Protein AF-A0A7Y8MM24-F1 (afdb_monomer_lite)

Secondary structure (DSSP, 8-state):
----------------------------SSSSHHHHHHHGGG------EEEEEEPEETTEEEEE-B-SSTTSBS--GGG-PBPTTSEE-SB-TTT--B-SEEEEES-GGGS-GGGSPSSTT----S-TT-EEEEEEGGGS-TTEEEEE--BTTBTTEEEEEE-TT-EEHHHHHHHHHTTGGG-EEPPPPSS---

pLDDT: mean 84.23, std 21.44, range [38.44, 98.75]

Foldseek 3Di:
DDDDDDDDDDDDDDDDDDDDDDDDDDDDPPPPVVVVVVVVVPPPPPQWKKKWKAFADPVGNFWGAQDCDLRGQFPHPVQADADPVQFGDQAHPPPRAGGARKIFIDDNLLYAQCSFAPDLLNVHPHYNRIFMKMARQVLQDPQWHWAQGQDVSRRRIIHTAGDDPGGRRVVRGVSSVVCRVRIGGDHRDPHRRD

Radius of gyration: 31.22 Å; chains: 1; bounding box: 46×91×75 Å

Structure (mmCIF, N/CA/C/O backbone):
data_AF-A0A7Y8MM24-F1
#
_entry.id   AF-A0A7Y8MM24-F1
#
loop_
_atom_site.group_PDB
_atom_site.id
_atom_site.type_symbol
_atom_site.label_atom_id
_atom_site.label_alt_id
_atom_site.label_comp_id
_atom_site.label_asym_id
_atom_site.label_entity_id
_atom_site.label_seq_id
_atom_site.pdbx_PDB_ins_code
_atom_site.Cartn_x
_atom_site.Cartn_y
_atom_site.Cartn_z
_atom_site.occupancy
_atom_site.B_iso_or_equiv
_atom_site.auth_seq_id
_atom_site.auth_comp_id
_atom_site.auth_asym_id
_atom_site.auth_atom_id
_atom_site.pdbx_PDB_model_num
ATOM 1 N N . MET A 1 1 ? -19.692 -57.606 53.801 1.00 39.81 1 MET A N 1
ATOM 2 C CA . MET A 1 1 ? -19.350 -58.923 54.375 1.00 39.81 1 MET A CA 1
ATOM 3 C C . MET A 1 1 ? -18.911 -59.851 53.248 1.00 39.81 1 MET A C 1
ATOM 5 O O . MET A 1 1 ? -19.623 -59.952 52.265 1.00 39.81 1 MET A O 1
ATOM 9 N N . ASN A 1 2 ? -17.722 -60.434 53.418 1.00 40.75 2 ASN A N 1
ATOM 10 C CA . ASN A 1 2 ? -17.151 -61.663 52.845 1.00 40.75 2 ASN A CA 1
ATOM 11 C C . ASN A 1 2 ? -17.112 -61.906 51.319 1.00 40.75 2 ASN A C 1
ATOM 13 O O . ASN A 1 2 ? -18.102 -62.253 50.686 1.00 40.75 2 ASN A O 1
ATOM 17 N N . LYS A 1 3 ? -15.873 -61.877 50.792 1.00 42.50 3 LYS A N 1
ATOM 18 C CA . LYS A 1 3 ? -15.400 -62.703 49.661 1.00 42.50 3 LYS A CA 1
ATOM 19 C C . LYS A 1 3 ? -15.571 -64.203 49.973 1.00 42.50 3 LYS A C 1
ATOM 21 O O . LYS A 1 3 ? -15.552 -64.575 51.147 1.00 42.50 3 LYS A O 1
ATOM 26 N N . PRO A 1 4 ? -15.554 -65.060 48.938 1.00 55.75 4 PRO A N 1
ATOM 27 C CA . PRO A 1 4 ? -14.401 -65.960 48.853 1.00 55.75 4 PRO A CA 1
ATOM 28 C C . PRO A 1 4 ? -13.809 -66.101 47.441 1.00 55.75 4 PRO A C 1
ATOM 30 O O . PRO A 1 4 ? -14.495 -66.051 46.424 1.00 55.75 4 PRO A O 1
ATOM 33 N N . SER A 1 5 ? -12.492 -66.287 47.433 1.00 51.78 5 SER A N 1
ATOM 34 C CA . SER A 1 5 ? -11.640 -66.673 46.307 1.00 51.78 5 SER A CA 1
ATOM 35 C C . SER A 1 5 ? -11.697 -68.190 46.058 1.00 51.78 5 SER A C 1
ATOM 37 O O . SER A 1 5 ? -11.818 -68.947 47.017 1.00 51.78 5 SER A O 1
ATOM 39 N N . CYS A 1 6 ? -11.487 -68.639 44.814 1.00 42.19 6 CYS A N 1
ATOM 40 C CA . CYS A 1 6 ? -11.022 -69.999 44.475 1.00 42.19 6 CYS A CA 1
ATOM 41 C C . CYS A 1 6 ? -10.366 -69.951 43.069 1.00 42.19 6 CYS A C 1
ATOM 43 O O . CYS A 1 6 ? -11.025 -69.512 42.133 1.00 42.19 6 CYS A O 1
ATOM 45 N N . LEU A 1 7 ? -9.037 -69.984 42.889 1.00 39.16 7 LEU A N 1
ATOM 46 C CA . LEU A 1 7 ? -8.029 -71.071 42.911 1.00 39.16 7 LEU A CA 1
ATOM 47 C C . LEU A 1 7 ? -8.009 -72.031 41.685 1.00 39.16 7 LEU A C 1
ATOM 49 O O . LEU A 1 7 ? -8.766 -72.986 41.621 1.00 39.16 7 LEU A O 1
ATOM 53 N N . ILE A 1 8 ? -7.043 -71.753 40.786 1.00 43.84 8 ILE A N 1
ATOM 54 C CA . ILE A 1 8 ? -6.062 -72.638 40.096 1.00 43.84 8 ILE A CA 1
ATOM 55 C C . ILE A 1 8 ? -6.551 -73.787 39.181 1.00 43.84 8 ILE A C 1
ATOM 57 O O . ILE A 1 8 ? -7.180 -74.729 39.640 1.00 43.84 8 ILE A O 1
ATOM 61 N N . THR A 1 9 ? -6.079 -73.800 37.917 1.00 38.44 9 THR A N 1
ATOM 62 C CA . THR A 1 9 ? -5.208 -74.863 37.327 1.00 38.44 9 THR A CA 1
ATOM 63 C C . THR A 1 9 ? -4.819 -74.571 35.858 1.00 38.44 9 THR A C 1
ATOM 65 O O . THR A 1 9 ? -5.648 -74.584 34.957 1.00 38.44 9 THR A O 1
ATOM 68 N N . SER A 1 10 ? -3.522 -74.337 35.619 1.00 42.84 10 SER A N 1
ATOM 69 C CA . SER A 1 10 ? -2.792 -74.692 34.374 1.00 42.84 10 SER A CA 1
ATOM 70 C C . SER A 1 10 ? -2.352 -76.173 34.489 1.00 42.84 10 SER A C 1
ATOM 72 O O . SER A 1 10 ? -2.363 -76.642 35.631 1.00 42.84 10 SER A O 1
ATOM 74 N N . PRO A 1 11 ? -1.896 -76.925 33.448 1.00 53.94 11 PRO A N 1
ATOM 75 C CA . PRO A 1 11 ? -1.188 -76.472 32.233 1.00 53.94 11 PRO A CA 1
ATOM 76 C C . PRO A 1 11 ? -1.467 -77.271 30.927 1.00 53.94 11 PRO A C 1
ATOM 78 O O . PRO A 1 11 ? -2.015 -78.365 30.938 1.00 53.94 11 PRO A O 1
ATOM 81 N N . ALA A 1 12 ? -0.955 -76.791 29.788 1.00 43.34 12 ALA A N 1
ATOM 82 C CA . ALA A 1 12 ? -0.474 -77.680 28.724 1.00 43.34 12 ALA A CA 1
ATOM 83 C C . ALA A 1 12 ? 0.662 -77.010 27.944 1.00 43.34 12 ALA A C 1
ATOM 85 O O . ALA A 1 12 ? 0.481 -76.077 27.166 1.00 43.34 12 ALA A O 1
ATOM 86 N N . ILE A 1 13 ? 1.854 -77.518 28.221 1.00 44.62 13 ILE A N 1
ATOM 87 C CA . ILE A 1 13 ? 3.140 -77.207 27.616 1.00 44.62 13 ILE A CA 1
ATOM 88 C C . ILE A 1 13 ? 3.201 -77.868 26.232 1.00 44.62 13 ILE A C 1
ATOM 90 O O . ILE A 1 13 ? 2.973 -79.071 26.116 1.00 44.62 13 ILE A O 1
ATOM 94 N N . ARG A 1 14 ? 3.601 -77.128 25.193 1.00 39.19 14 ARG A N 1
ATOM 95 C CA . ARG A 1 14 ? 4.247 -77.718 24.011 1.00 39.19 14 ARG A CA 1
ATOM 96 C C . ARG A 1 14 ? 5.603 -77.059 23.793 1.00 39.19 14 ARG A C 1
ATOM 98 O O . ARG A 1 14 ? 5.694 -75.928 23.330 1.00 39.19 14 ARG A O 1
ATOM 105 N N . LEU A 1 15 ? 6.646 -77.812 24.140 1.00 40.06 15 LEU A N 1
ATOM 106 C CA . LEU A 1 15 ? 8.000 -77.618 23.638 1.00 40.06 15 LEU A CA 1
ATOM 107 C C . LEU A 1 15 ? 8.033 -78.004 22.155 1.00 40.06 15 LEU A C 1
ATOM 109 O O . LEU A 1 15 ? 7.708 -79.138 21.807 1.00 40.06 15 LEU A O 1
ATOM 113 N N . ILE A 1 16 ? 8.524 -77.104 21.308 1.00 44.62 16 ILE A N 1
ATOM 114 C CA . ILE A 1 16 ? 9.257 -77.484 20.099 1.00 44.62 16 ILE A CA 1
ATOM 115 C C . ILE A 1 16 ? 10.623 -76.820 20.216 1.00 44.62 16 ILE A C 1
ATOM 117 O O . ILE A 1 16 ? 10.735 -75.621 20.462 1.00 44.62 16 ILE A O 1
ATOM 121 N N . SER A 1 17 ? 11.652 -77.650 20.127 1.00 42.28 17 SER A N 1
ATOM 122 C CA . SER A 1 17 ? 13.025 -77.337 20.483 1.00 42.28 17 SER A CA 1
ATOM 123 C C . SER A 1 17 ? 13.902 -77.401 19.237 1.00 42.28 17 SER A C 1
ATOM 125 O O . SER A 1 17 ? 13.885 -78.414 18.548 1.00 42.28 17 SER A O 1
ATOM 127 N N . ILE A 1 18 ? 14.707 -76.345 19.048 1.00 46.12 18 ILE A N 1
ATOM 128 C CA . ILE A 1 18 ? 16.053 -76.329 18.435 1.00 46.12 18 ILE A CA 1
ATOM 129 C C . ILE A 1 18 ? 16.079 -76.597 16.907 1.00 46.12 18 ILE A C 1
ATOM 131 O O . ILE A 1 18 ? 15.754 -77.671 16.431 1.00 46.12 18 ILE A O 1
ATOM 135 N N . SER A 1 19 ? 16.585 -75.713 16.039 1.00 39.28 19 SER A N 1
ATOM 136 C CA . SER A 1 19 ? 17.999 -75.314 16.020 1.00 39.28 19 SER A CA 1
ATOM 137 C C . SER A 1 19 ? 18.302 -74.187 15.023 1.00 39.28 19 SER A C 1
ATOM 139 O O . SER A 1 19 ? 17.961 -74.261 13.853 1.00 39.28 19 SER A O 1
ATOM 141 N N . ARG A 1 20 ? 19.086 -73.222 15.519 1.00 50.06 20 ARG A N 1
ATOM 142 C CA . ARG A 1 20 ? 20.279 -72.607 14.905 1.00 50.06 20 ARG A CA 1
ATOM 143 C C . ARG A 1 20 ? 20.215 -72.201 13.422 1.00 50.06 20 ARG A C 1
ATOM 145 O O . ARG A 1 20 ? 20.527 -72.996 12.547 1.00 50.06 20 ARG A O 1
ATOM 152 N N . LEU A 1 21 ? 20.200 -70.886 13.201 1.00 49.69 21 LEU A N 1
ATOM 153 C CA . LEU A 1 21 ? 21.218 -70.263 12.352 1.00 49.69 21 LEU A CA 1
ATOM 154 C C . LEU A 1 21 ? 21.560 -68.856 12.851 1.00 49.69 21 LEU A C 1
ATOM 156 O O . LEU A 1 21 ? 20.713 -67.986 13.010 1.00 49.69 21 LEU A O 1
ATOM 160 N N . ARG A 1 22 ? 22.848 -68.688 13.153 1.00 50.56 22 ARG A N 1
ATOM 161 C CA . ARG A 1 22 ? 23.509 -67.422 13.463 1.00 50.56 22 ARG A CA 1
ATOM 162 C C . ARG A 1 22 ? 23.423 -66.501 12.244 1.00 50.56 22 ARG A C 1
ATOM 164 O O . ARG A 1 22 ? 23.740 -66.966 11.153 1.00 50.56 22 ARG A O 1
ATOM 171 N N . ARG A 1 23 ? 23.200 -65.203 12.450 1.00 47.19 23 ARG A N 1
ATOM 172 C CA . ARG A 1 23 ? 24.079 -64.129 11.945 1.00 47.19 23 ARG A CA 1
ATOM 173 C C . ARG A 1 23 ? 23.635 -62.774 12.483 1.00 47.19 23 ARG A C 1
ATOM 175 O O . ARG A 1 23 ? 22.464 -62.532 12.739 1.00 47.19 23 ARG A O 1
ATOM 182 N N . ALA A 1 24 ? 24.645 -61.957 12.727 1.00 52.22 24 ALA A N 1
ATOM 183 C CA . ALA A 1 24 ? 24.587 -60.651 13.341 1.00 52.22 24 ALA A CA 1
ATOM 184 C C . ALA A 1 24 ? 23.768 -59.645 12.524 1.00 52.22 24 ALA A C 1
ATOM 186 O O . ALA A 1 24 ? 23.844 -59.642 11.300 1.00 52.22 24 ALA A O 1
ATOM 187 N N . ALA A 1 25 ? 23.084 -58.744 13.226 1.00 48.69 25 ALA A N 1
ATOM 188 C CA . ALA A 1 25 ? 22.756 -57.410 12.732 1.00 48.69 25 ALA A CA 1
ATOM 189 C C . ALA A 1 25 ? 22.581 -56.463 13.932 1.00 48.69 25 ALA A C 1
ATOM 191 O O . ALA A 1 25 ? 21.495 -55.978 14.233 1.00 48.69 25 ALA A O 1
ATOM 192 N N . LEU A 1 26 ? 23.673 -56.240 14.664 1.00 51.06 26 LEU A N 1
ATOM 193 C CA . LEU A 1 26 ? 23.844 -55.013 15.436 1.00 51.06 26 LEU A CA 1
ATOM 194 C C . LEU A 1 26 ? 24.239 -53.927 14.431 1.00 51.06 26 LEU A C 1
ATOM 196 O O . LEU A 1 26 ? 25.322 -53.997 13.858 1.00 51.06 26 LEU A O 1
ATOM 200 N N . GLY A 1 27 ? 23.350 -52.958 14.214 1.00 49.53 27 GLY A N 1
ATOM 201 C CA . GLY A 1 27 ? 23.669 -51.715 13.509 1.00 49.53 27 GLY A CA 1
ATOM 202 C C . GLY A 1 27 ? 22.751 -51.412 12.332 1.00 49.53 27 GLY A C 1
ATOM 203 O O . GLY A 1 27 ? 23.150 -51.634 11.198 1.00 49.53 27 GLY A O 1
ATOM 204 N N . SER A 1 28 ? 21.540 -50.898 12.587 1.00 49.91 28 SER A N 1
ATOM 205 C CA . SER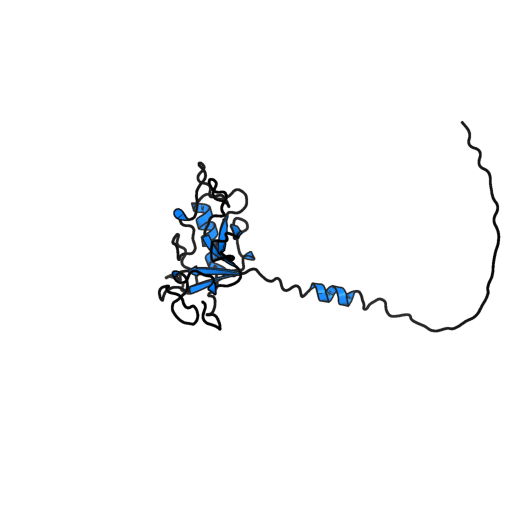 A 1 28 ? 20.726 -50.148 11.598 1.00 49.91 28 SER A CA 1
ATOM 206 C C . SER A 1 28 ? 19.515 -49.429 12.226 1.00 49.91 28 SER A C 1
ATOM 208 O O . SER A 1 28 ? 18.446 -49.378 11.631 1.00 49.91 28 SER A O 1
ATOM 210 N N . THR A 1 29 ? 19.633 -48.865 13.433 1.00 47.97 29 THR A N 1
ATOM 211 C CA . THR A 1 29 ? 18.536 -48.073 14.047 1.00 47.97 29 THR A CA 1
ATOM 212 C C . THR A 1 29 ? 18.889 -46.605 14.301 1.00 47.97 29 THR A C 1
ATOM 214 O O . THR A 1 29 ? 18.099 -45.884 14.900 1.00 47.97 29 THR A O 1
ATOM 217 N N . MET A 1 30 ? 20.037 -46.125 13.809 1.00 47.53 30 MET A N 1
ATOM 218 C CA . MET A 1 30 ? 20.485 -44.731 13.975 1.00 47.53 30 MET A CA 1
ATOM 219 C C . MET A 1 30 ? 20.707 -43.980 12.653 1.00 47.53 30 MET A C 1
ATOM 221 O O . MET A 1 30 ? 21.485 -43.037 12.594 1.00 47.53 30 MET A O 1
ATOM 225 N N . THR A 1 31 ? 20.012 -44.359 11.582 1.00 47.03 31 THR A N 1
ATOM 226 C CA 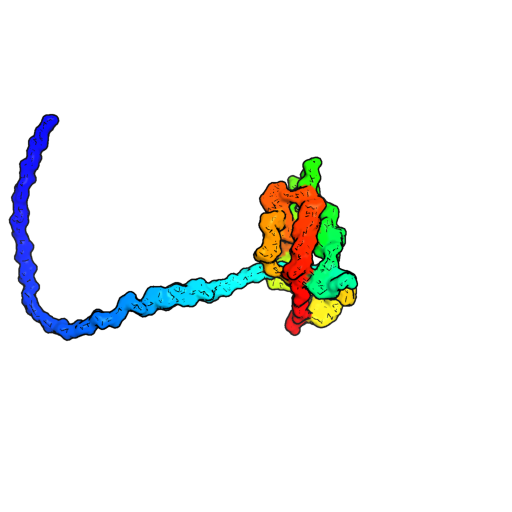. THR A 1 31 ? 20.071 -43.622 10.300 1.00 47.03 31 THR A CA 1
ATOM 227 C C . THR A 1 31 ? 18.711 -43.192 9.759 1.00 47.03 31 THR A C 1
ATOM 229 O O . THR A 1 31 ? 18.662 -42.431 8.800 1.00 47.03 31 THR A O 1
ATOM 232 N N . THR A 1 32 ? 17.602 -43.573 10.399 1.00 48.12 32 THR A N 1
ATOM 233 C CA . THR A 1 32 ? 16.247 -43.188 9.954 1.00 48.12 32 THR A CA 1
ATOM 234 C C . THR A 1 32 ? 15.648 -42.008 10.721 1.00 48.12 32 THR A C 1
ATOM 236 O O . THR A 1 32 ? 14.661 -41.442 10.272 1.00 48.12 32 THR A O 1
ATOM 239 N N . ALA A 1 33 ? 16.242 -41.599 11.849 1.00 46.38 33 ALA A N 1
ATOM 240 C CA . ALA A 1 33 ? 15.817 -40.402 12.588 1.00 46.38 33 ALA A CA 1
ATOM 241 C C . ALA A 1 33 ? 16.478 -39.109 12.070 1.00 46.38 33 ALA A C 1
ATOM 243 O O . ALA A 1 33 ? 15.959 -38.019 12.287 1.00 46.38 33 ALA A O 1
ATOM 244 N N . LEU A 1 34 ? 17.610 -39.219 11.364 1.00 45.38 34 LEU A N 1
ATOM 245 C CA . LEU A 1 34 ? 18.321 -38.058 10.817 1.00 45.38 34 LEU A CA 1
ATOM 246 C C . LEU A 1 34 ? 17.764 -37.623 9.448 1.00 45.38 34 LEU A C 1
ATOM 248 O O . LEU A 1 34 ? 17.808 -36.445 9.110 1.00 45.38 34 LEU A O 1
ATOM 252 N N . ALA A 1 35 ? 17.181 -38.553 8.683 1.00 46.31 35 ALA A N 1
ATOM 253 C CA . ALA A 1 35 ? 16.586 -38.259 7.378 1.00 46.31 35 ALA A CA 1
ATOM 254 C C . ALA A 1 35 ? 15.223 -37.542 7.473 1.00 46.31 35 ALA A C 1
ATOM 256 O O . ALA A 1 35 ? 14.876 -36.769 6.584 1.00 46.31 35 ALA A O 1
ATOM 257 N N . THR A 1 36 ? 14.463 -37.733 8.556 1.00 46.75 36 THR A N 1
ATOM 258 C CA . THR A 1 36 ? 13.194 -37.019 8.793 1.00 46.75 36 THR A CA 1
ATOM 259 C C . THR A 1 36 ? 13.387 -35.620 9.378 1.00 46.75 36 THR A C 1
ATOM 261 O O . THR A 1 36 ? 12.544 -34.757 9.147 1.00 46.75 36 THR A O 1
ATOM 264 N N . LEU A 1 37 ? 14.506 -35.348 10.061 1.00 43.59 37 LEU A N 1
ATOM 265 C CA . LEU A 1 37 ? 14.821 -33.999 10.548 1.00 43.59 37 LEU A CA 1
ATOM 266 C C . LEU A 1 37 ? 15.303 -33.063 9.423 1.00 43.59 37 LEU A C 1
ATOM 268 O O . LEU A 1 37 ? 15.104 -31.854 9.502 1.00 43.59 37 LEU A O 1
ATOM 272 N N . LEU A 1 38 ? 15.898 -33.613 8.356 1.00 44.25 38 LEU A N 1
ATOM 273 C CA . LEU A 1 38 ? 16.448 -32.824 7.247 1.00 44.25 38 LEU A CA 1
ATOM 274 C C . LEU A 1 38 ? 15.397 -32.427 6.192 1.00 44.25 38 LEU A C 1
ATOM 276 O O . LEU A 1 38 ? 15.585 -31.440 5.488 1.00 44.25 38 LEU A O 1
ATOM 280 N N . ALA A 1 39 ? 14.260 -33.130 6.121 1.00 47.22 39 ALA A N 1
ATOM 281 C CA . ALA A 1 39 ? 13.137 -32.759 5.251 1.00 47.22 39 ALA A CA 1
ATOM 282 C C . ALA A 1 39 ? 12.259 -31.630 5.834 1.00 47.22 39 ALA A C 1
ATOM 284 O O . ALA A 1 39 ? 11.590 -30.924 5.086 1.00 47.22 39 ALA A O 1
ATOM 285 N N . ALA A 1 40 ? 12.288 -31.419 7.156 1.00 47.59 40 ALA A N 1
ATOM 286 C CA . ALA A 1 40 ? 11.558 -30.334 7.817 1.00 47.59 40 ALA A CA 1
ATOM 287 C C . ALA A 1 40 ? 12.283 -28.973 7.751 1.00 47.59 40 ALA A C 1
ATOM 289 O O . ALA A 1 40 ? 11.665 -27.941 7.993 1.00 47.59 40 ALA A O 1
ATOM 290 N N . LEU A 1 41 ? 13.577 -28.951 7.403 1.00 47.75 41 LEU A N 1
ATOM 291 C CA . LEU A 1 41 ? 14.393 -27.728 7.375 1.00 47.75 41 LEU A CA 1
ATOM 292 C C . LEU A 1 41 ? 14.380 -26.983 6.027 1.00 47.75 41 LEU A C 1
ATOM 294 O O . LEU A 1 41 ? 14.995 -25.928 5.908 1.00 47.75 41 LEU A O 1
ATOM 298 N N . LEU A 1 42 ? 13.692 -27.522 5.018 1.00 46.72 42 LEU A N 1
ATOM 299 C CA . LEU A 1 42 ? 13.566 -26.938 3.675 1.00 46.72 42 LEU A CA 1
ATOM 300 C C . LEU A 1 42 ? 12.135 -26.488 3.361 1.00 46.72 42 LEU A C 1
ATOM 302 O O . LEU A 1 42 ? 11.798 -26.274 2.198 1.00 46.72 42 LEU A O 1
ATOM 306 N N . ALA A 1 43 ? 11.295 -26.300 4.384 1.00 48.91 43 ALA A N 1
ATOM 307 C CA . ALA A 1 43 ? 10.142 -25.424 4.246 1.00 48.91 43 ALA A CA 1
ATOM 308 C C . ALA A 1 43 ? 10.688 -24.007 4.041 1.00 48.91 43 ALA A C 1
ATOM 310 O O . ALA A 1 43 ? 10.888 -23.259 4.995 1.00 48.91 43 ALA A O 1
ATOM 311 N N . THR A 1 44 ? 11.002 -23.665 2.790 1.00 49.25 44 THR A N 1
ATOM 312 C CA . THR A 1 44 ? 11.161 -22.281 2.376 1.00 49.25 44 THR A CA 1
ATOM 313 C C . THR A 1 44 ? 9.897 -21.584 2.838 1.00 49.25 44 THR A C 1
ATOM 315 O O . THR A 1 44 ? 8.798 -21.872 2.363 1.00 49.25 44 THR A O 1
ATOM 318 N N . THR A 1 45 ? 10.033 -20.724 3.842 1.00 50.41 45 THR A N 1
ATOM 319 C CA . THR A 1 45 ? 8.992 -19.774 4.182 1.00 50.41 45 THR A CA 1
ATOM 320 C C . THR A 1 45 ? 8.762 -18.989 2.902 1.00 50.41 45 THR A C 1
ATOM 322 O O . THR A 1 45 ? 9.594 -18.191 2.489 1.00 50.41 45 THR A O 1
ATOM 325 N N . VAL A 1 46 ? 7.693 -19.298 2.172 1.00 58.38 46 VAL A N 1
ATOM 326 C CA . VAL A 1 46 ? 7.268 -18.452 1.062 1.00 58.38 46 VAL A CA 1
ATOM 327 C C . VAL A 1 46 ? 6.708 -17.217 1.747 1.00 58.38 46 VAL A C 1
ATOM 329 O O . VAL A 1 46 ? 5.562 -17.198 2.189 1.00 58.38 46 VAL A O 1
ATOM 332 N N . HIS A 1 47 ? 7.582 -16.240 1.972 1.00 66.81 47 HIS A N 1
ATOM 333 C CA . HIS A 1 47 ? 7.219 -14.958 2.549 1.00 66.81 47 HIS A CA 1
ATOM 334 C C . HIS A 1 47 ? 6.218 -14.311 1.595 1.00 66.81 47 HIS A C 1
ATOM 336 O O . HIS A 1 47 ? 6.536 -14.088 0.425 1.00 66.81 47 HIS A O 1
ATOM 342 N N . ALA A 1 48 ? 4.983 -14.091 2.050 1.00 90.50 48 ALA A N 1
ATOM 343 C CA . ALA A 1 48 ? 3.970 -13.534 1.169 1.00 90.50 48 ALA A CA 1
ATOM 344 C C . ALA A 1 48 ? 4.290 -12.053 0.939 1.00 90.50 48 ALA A C 1
ATOM 346 O O . ALA A 1 48 ? 4.219 -11.221 1.845 1.00 90.50 48 ALA A O 1
ATOM 347 N N . GLN A 1 49 ? 4.703 -11.753 -0.286 1.00 96.44 49 GLN A N 1
ATOM 348 C CA . GLN A 1 49 ? 5.033 -10.406 -0.709 1.00 96.44 49 GLN A CA 1
ATOM 349 C C . GLN A 1 49 ? 3.762 -9.619 -1.020 1.00 96.44 49 GLN A C 1
ATOM 351 O O . GLN A 1 49 ? 2.788 -10.156 -1.563 1.00 96.44 49 GLN A O 1
ATOM 356 N N . ILE A 1 50 ? 3.800 -8.331 -0.695 1.00 98.12 50 ILE A N 1
ATOM 357 C CA . ILE A 1 50 ? 2.811 -7.352 -1.125 1.00 98.12 50 ILE A CA 1
ATOM 358 C C . ILE A 1 50 ? 3.473 -6.296 -1.995 1.00 98.12 50 ILE A C 1
ATOM 360 O O . ILE A 1 50 ? 4.595 -5.865 -1.724 1.00 98.12 50 ILE A O 1
ATOM 364 N N . TYR A 1 51 ? 2.750 -5.865 -3.024 1.00 98.44 51 TYR A N 1
ATOM 365 C CA . TYR A 1 51 ? 3.234 -4.897 -3.998 1.00 98.44 51 TYR A CA 1
ATOM 366 C C . TYR A 1 51 ? 2.340 -3.665 -4.041 1.00 98.44 51 TYR A C 1
ATOM 368 O O . TYR A 1 51 ? 1.117 -3.753 -3.892 1.00 98.44 51 TYR A O 1
ATOM 376 N N . ARG A 1 52 ? 2.945 -2.502 -4.287 1.00 98.25 52 ARG A N 1
ATOM 377 C CA . ARG A 1 52 ? 2.227 -1.238 -4.480 1.00 98.25 52 ARG A CA 1
ATOM 378 C C . ARG A 1 52 ? 3.001 -0.312 -5.406 1.00 98.25 52 ARG A C 1
ATOM 380 O O . ARG A 1 52 ? 4.204 -0.127 -5.252 1.00 98.25 52 ARG A O 1
ATOM 387 N N . GLY A 1 53 ? 2.295 0.322 -6.335 1.00 97.75 53 GLY A N 1
ATOM 388 C CA . GLY A 1 53 ? 2.837 1.430 -7.113 1.00 97.75 53 GLY A CA 1
ATOM 389 C C . GLY A 1 53 ? 2.855 2.715 -6.290 1.00 97.75 53 GLY A C 1
ATOM 390 O O . GLY A 1 53 ? 1.798 3.178 -5.857 1.00 97.75 53 GLY A O 1
ATOM 391 N N . MET A 1 54 ? 4.035 3.290 -6.048 1.00 98.19 54 MET A N 1
ATOM 392 C CA . MET A 1 54 ? 4.180 4.515 -5.253 1.00 98.19 54 MET A CA 1
ATOM 393 C C . MET A 1 54 ? 5.252 5.441 -5.818 1.00 98.19 54 MET A C 1
ATOM 395 O O . MET A 1 54 ? 6.194 5.012 -6.490 1.00 98.19 54 MET A O 1
ATOM 399 N N . ARG A 1 55 ? 5.121 6.730 -5.509 1.00 97.62 55 ARG A N 1
ATOM 400 C CA . ARG A 1 55 ? 6.140 7.736 -5.809 1.00 97.62 55 ARG A CA 1
ATOM 401 C C . ARG A 1 55 ? 7.371 7.511 -4.931 1.00 97.62 55 ARG A C 1
ATOM 403 O O . ARG A 1 55 ? 7.200 7.161 -3.763 1.00 97.62 55 ARG A O 1
ATOM 410 N N . PRO A 1 56 ? 8.586 7.733 -5.449 1.00 97.88 56 PRO A N 1
ATOM 411 C CA . PRO A 1 56 ? 9.776 7.797 -4.620 1.00 97.88 56 PRO A CA 1
ATOM 412 C C . PRO A 1 56 ? 9.734 9.038 -3.722 1.00 97.88 56 PRO A C 1
ATOM 414 O O . PRO A 1 56 ? 9.177 10.075 -4.093 1.00 97.88 56 PRO A O 1
ATOM 417 N N . ASP A 1 57 ? 10.322 8.932 -2.536 1.00 97.56 57 ASP A N 1
ATOM 418 C CA . ASP A 1 57 ? 10.509 10.057 -1.630 1.00 97.56 57 ASP A CA 1
ATOM 419 C C . ASP A 1 57 ? 11.484 11.069 -2.269 1.00 97.56 57 ASP A C 1
ATOM 421 O O . ASP A 1 57 ? 12.582 10.683 -2.684 1.00 97.56 57 ASP A O 1
ATOM 425 N N . PRO A 1 58 ? 11.125 12.364 -2.374 1.00 95.56 58 PRO A N 1
ATOM 426 C CA . PRO A 1 58 ? 12.016 13.379 -2.935 1.00 95.56 58 PRO A CA 1
ATOM 427 C C . PRO A 1 58 ? 13.321 13.564 -2.142 1.00 95.56 58 PRO A C 1
ATOM 429 O O . PRO A 1 58 ? 14.305 14.026 -2.716 1.00 95.56 58 PRO A O 1
ATOM 432 N N . ALA A 1 59 ? 13.349 13.222 -0.851 1.00 96.50 59 ALA A N 1
ATOM 433 C CA . ALA A 1 59 ? 14.553 13.267 -0.0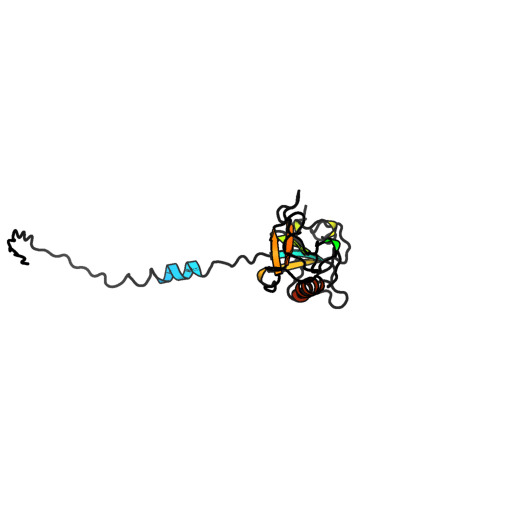25 1.00 96.50 59 ALA A CA 1
ATOM 434 C C . ALA A 1 59 ? 15.401 11.987 -0.137 1.00 96.50 59 ALA A C 1
ATOM 436 O O . ALA A 1 59 ? 16.605 12.025 0.121 1.00 96.50 59 ALA A O 1
ATOM 437 N N . ASN A 1 60 ? 14.796 10.859 -0.524 1.00 96.69 60 ASN A N 1
ATOM 438 C CA . ASN A 1 60 ? 15.482 9.584 -0.709 1.00 96.69 60 ASN A CA 1
ATOM 439 C C . ASN A 1 60 ? 14.762 8.712 -1.748 1.00 96.69 60 ASN A C 1
ATOM 441 O O . ASN A 1 60 ? 13.837 7.971 -1.423 1.00 96.69 60 ASN A O 1
ATOM 445 N N . ALA A 1 61 ? 15.245 8.726 -2.991 1.00 95.50 61 ALA A N 1
ATOM 446 C CA . ALA A 1 61 ? 14.598 8.010 -4.090 1.00 95.50 61 ALA A CA 1
ATOM 447 C C . ALA A 1 61 ? 14.531 6.476 -3.914 1.00 95.50 61 ALA A C 1
ATOM 449 O O . ALA A 1 61 ? 13.767 5.816 -4.617 1.00 95.50 61 ALA A O 1
ATOM 450 N N . ASN A 1 62 ? 15.293 5.914 -2.966 1.00 96.75 62 ASN A N 1
ATOM 451 C CA . ASN A 1 62 ? 15.264 4.492 -2.610 1.00 96.75 62 ASN A CA 1
ATOM 452 C C . ASN A 1 62 ? 14.202 4.151 -1.552 1.00 96.75 62 ASN A C 1
ATOM 454 O O . ASN A 1 62 ? 14.174 3.027 -1.062 1.00 96.75 62 ASN A O 1
ATOM 458 N N . GLN A 1 63 ? 13.344 5.102 -1.182 1.00 97.88 63 GLN A N 1
ATOM 459 C CA . GLN A 1 63 ? 12.209 4.887 -0.289 1.00 97.88 63 GLN A CA 1
ATOM 460 C C . GLN A 1 63 ? 10.913 5.383 -0.934 1.00 97.88 63 GLN A C 1
ATOM 462 O O . GLN A 1 63 ? 10.946 6.321 -1.737 1.00 97.88 63 GLN A O 1
ATOM 467 N N . PRO A 1 64 ? 9.755 4.792 -0.598 1.00 98.38 64 PRO A N 1
ATOM 468 C CA . PRO A 1 64 ? 8.481 5.322 -1.048 1.00 98.38 64 PRO A CA 1
ATOM 469 C C . PRO A 1 64 ? 8.164 6.631 -0.320 1.00 98.38 64 PRO A C 1
ATOM 471 O O . PRO A 1 64 ? 8.461 6.797 0.862 1.00 98.38 64 PRO A O 1
ATOM 474 N N . GLN A 1 65 ? 7.502 7.553 -1.013 1.00 98.38 65 GLN A N 1
ATOM 475 C CA . GLN A 1 65 ? 7.028 8.807 -0.445 1.00 98.38 65 GLN A CA 1
ATOM 476 C C . GLN A 1 65 ? 5.945 8.538 0.608 1.00 98.38 65 GLN A C 1
ATOM 478 O O . GLN A 1 65 ? 4.858 8.061 0.272 1.00 98.38 65 GLN A O 1
ATOM 483 N N . VAL A 1 66 ? 6.188 8.924 1.863 1.00 98.50 66 VAL A N 1
ATOM 484 C CA . VAL A 1 66 ? 5.152 8.925 2.908 1.00 98.50 66 VAL A CA 1
ATOM 485 C C . VAL A 1 66 ? 4.174 10.069 2.647 1.00 98.50 66 VAL A C 1
ATOM 487 O O . VAL A 1 66 ? 4.487 11.244 2.838 1.00 98.50 66 VAL A O 1
ATOM 490 N N . ALA A 1 67 ? 2.976 9.729 2.176 1.00 97.94 67 ALA A N 1
ATOM 491 C CA . ALA A 1 67 ? 1.919 10.688 1.879 1.00 97.94 67 ALA A CA 1
ATOM 492 C C . ALA A 1 67 ? 0.548 10.003 1.845 1.00 97.94 67 ALA A C 1
ATOM 494 O O . ALA A 1 67 ? 0.391 8.919 1.285 1.00 97.94 67 ALA A O 1
ATOM 495 N N . ASN A 1 68 ? -0.481 10.684 2.353 1.00 97.88 68 ASN A N 1
ATOM 496 C CA . ASN A 1 68 ? -1.870 10.211 2.326 1.00 97.88 68 ASN A CA 1
ATOM 497 C C . ASN A 1 68 ? -2.515 10.487 0.959 1.00 97.88 68 ASN A C 1
ATOM 499 O O . ASN A 1 68 ? -3.466 11.256 0.848 1.00 97.88 68 ASN A O 1
ATOM 503 N N . THR A 1 69 ? -1.958 9.900 -0.101 1.00 96.81 69 THR A N 1
ATOM 504 C CA . THR A 1 69 ? -2.434 10.033 -1.487 1.00 96.81 69 THR A CA 1
ATOM 505 C C . THR A 1 69 ? -2.526 8.662 -2.156 1.00 96.81 69 THR A C 1
ATOM 507 O O . THR A 1 69 ? -2.019 7.674 -1.630 1.00 96.81 69 THR A O 1
ATOM 510 N N . ALA A 1 70 ? -3.148 8.588 -3.338 1.00 94.75 70 ALA A N 1
ATOM 511 C CA . ALA A 1 70 ? -3.317 7.325 -4.063 1.00 94.75 70 ALA A CA 1
ATOM 512 C C . ALA A 1 70 ? -1.982 6.651 -4.433 1.00 94.75 70 ALA A C 1
ATOM 514 O O . ALA A 1 70 ? -1.935 5.437 -4.581 1.00 94.75 70 ALA A O 1
ATOM 515 N N . LEU A 1 71 ? -0.911 7.442 -4.568 1.00 96.75 71 LEU A N 1
ATOM 516 C CA . LEU A 1 71 ? 0.423 7.001 -4.988 1.00 96.75 71 LEU A CA 1
ATOM 517 C C . LEU A 1 71 ? 1.474 7.176 -3.876 1.00 96.75 71 LEU A C 1
ATOM 519 O O . LEU A 1 71 ? 2.667 7.116 -4.153 1.00 96.75 71 LEU A O 1
ATOM 523 N N . GLY A 1 72 ? 1.052 7.452 -2.640 1.00 97.38 72 GLY A N 1
ATOM 524 C CA . GLY A 1 72 ? 1.939 7.533 -1.479 1.00 97.38 72 GLY A CA 1
ATOM 525 C C . GLY A 1 72 ? 1.822 6.304 -0.582 1.00 97.38 72 GLY A C 1
ATOM 526 O O . GLY A 1 72 ? 0.851 5.542 -0.671 1.00 97.38 72 GLY A O 1
ATOM 527 N N . LEU A 1 73 ? 2.800 6.139 0.306 1.00 98.38 73 LEU A N 1
ATOM 528 C CA . LEU A 1 73 ? 2.726 5.238 1.449 1.00 98.38 73 LEU A CA 1
ATOM 529 C C . LEU A 1 73 ? 1.923 5.929 2.559 1.00 98.38 73 LEU A C 1
ATOM 531 O O . LEU A 1 73 ? 2.447 6.760 3.300 1.00 98.38 73 LEU A O 1
ATOM 535 N N . GLY A 1 74 ? 0.628 5.634 2.633 1.00 97.31 74 GLY A N 1
ATOM 536 C CA . GLY A 1 74 ? -0.274 6.250 3.601 1.00 97.31 74 GLY A CA 1
ATOM 537 C C . GLY A 1 74 ? -1.727 5.819 3.429 1.00 97.31 74 GLY A C 1
ATOM 538 O O . GLY A 1 74 ? -2.049 4.978 2.585 1.00 97.31 74 GLY A O 1
ATOM 539 N N . VAL A 1 75 ? -2.603 6.422 4.236 1.00 98.06 75 VAL A N 1
ATOM 540 C CA . VAL A 1 75 ? -4.046 6.131 4.281 1.00 98.06 75 VAL A CA 1
ATOM 541 C C . VAL A 1 75 ? -4.816 7.416 3.985 1.00 98.06 75 VAL A C 1
ATOM 543 O O . VAL A 1 75 ? -4.725 8.392 4.743 1.00 98.06 75 VAL A O 1
ATOM 546 N N . ARG A 1 76 ? -5.573 7.452 2.883 1.00 97.62 76 ARG A N 1
ATOM 547 C CA . ARG A 1 76 ? -6.431 8.602 2.551 1.00 97.62 76 ARG A CA 1
ATOM 548 C C . ARG A 1 76 ? -7.695 8.585 3.399 1.00 97.62 76 ARG A C 1
ATOM 550 O O . ARG A 1 76 ? -8.145 7.522 3.803 1.00 97.62 76 ARG A O 1
ATOM 557 N N . ASP A 1 77 ? -8.309 9.750 3.588 1.00 96.50 77 ASP A N 1
ATOM 558 C CA . ASP A 1 77 ? -9.634 9.821 4.226 1.00 96.50 77 ASP A CA 1
ATOM 559 C C . ASP A 1 77 ? -10.669 8.993 3.447 1.00 96.50 77 ASP A C 1
ATOM 561 O O . ASP A 1 77 ? -11.506 8.335 4.041 1.00 96.50 77 ASP A O 1
ATOM 565 N N . ALA A 1 78 ? -10.563 8.954 2.114 1.00 96.31 78 ALA A N 1
ATOM 566 C CA . ALA A 1 78 ? -11.456 8.171 1.259 1.00 96.31 78 ALA A CA 1
ATOM 567 C C . ALA A 1 78 ? -11.229 6.646 1.320 1.00 96.31 78 ALA A C 1
ATOM 569 O O . ALA A 1 78 ? -12.051 5.900 0.798 1.00 96.31 78 ALA A O 1
ATOM 570 N N . ASP A 1 79 ? -10.123 6.181 1.912 1.00 96.75 79 ASP A N 1
ATOM 571 C CA . ASP A 1 79 ? -9.792 4.750 1.983 1.00 96.75 79 ASP A CA 1
ATOM 572 C C . ASP A 1 79 ? -10.346 4.080 3.247 1.00 96.75 79 ASP A C 1
ATOM 574 O O . ASP A 1 79 ? -10.221 2.864 3.395 1.00 96.75 79 ASP A O 1
ATOM 578 N N . VAL A 1 80 ? -10.917 4.860 4.175 1.00 97.62 80 VAL A N 1
ATOM 579 C CA . VAL A 1 80 ? -11.418 4.375 5.462 1.00 97.62 80 VAL A CA 1
ATOM 580 C C . VAL A 1 80 ? -12.680 5.109 5.898 1.00 97.62 80 VAL A C 1
ATOM 582 O O . VAL A 1 80 ? -12.784 6.327 5.818 1.00 97.62 80 VAL A O 1
ATOM 585 N N . VAL A 1 81 ? -13.619 4.360 6.457 1.00 98.06 81 VAL A N 1
ATOM 586 C CA . VAL A 1 81 ? -14.752 4.877 7.216 1.00 98.06 81 VAL A CA 1
ATOM 587 C C . VAL A 1 81 ? -14.448 4.696 8.699 1.00 98.06 81 VAL A C 1
ATOM 589 O O . VAL A 1 81 ? -14.102 3.601 9.160 1.00 98.06 81 VAL A O 1
ATOM 592 N N . LEU A 1 82 ? -14.539 5.798 9.441 1.00 97.81 82 LEU A N 1
ATOM 593 C CA . LEU A 1 82 ? -14.273 5.831 10.874 1.00 97.81 82 LEU A CA 1
ATOM 594 C C . LEU A 1 82 ? -15.548 5.535 11.662 1.00 97.81 82 LEU A C 1
ATOM 596 O O . LEU A 1 82 ? -16.641 5.954 11.289 1.00 97.81 82 LEU A O 1
ATOM 600 N N . THR A 1 83 ? -15.395 4.875 12.806 1.00 97.12 83 THR A N 1
ATOM 601 C CA . THR A 1 83 ? -16.463 4.801 13.808 1.00 97.12 83 THR A CA 1
ATOM 602 C C . THR A 1 83 ? -16.758 6.190 14.398 1.00 97.12 83 THR A C 1
ATOM 604 O O . THR A 1 83 ? -15.922 7.094 14.290 1.00 97.12 83 THR A O 1
ATOM 607 N N . PRO A 1 84 ? -17.878 6.372 15.128 1.00 95.75 84 PRO A N 1
ATOM 608 C CA . PRO A 1 84 ? -18.157 7.624 15.840 1.00 95.75 84 PRO A CA 1
ATOM 609 C C . PRO A 1 84 ? -17.062 8.047 16.835 1.00 95.75 84 PRO A C 1
ATOM 611 O O . PRO A 1 84 ? -16.933 9.226 17.144 1.00 95.75 84 PRO A O 1
ATOM 614 N N . ALA A 1 85 ? -16.251 7.098 17.318 1.00 94.81 85 ALA A N 1
ATOM 615 C CA . ALA A 1 85 ? -15.111 7.358 18.197 1.00 94.81 85 ALA A CA 1
ATOM 616 C C . ALA A 1 85 ? -13.823 7.757 17.440 1.00 94.81 85 ALA A C 1
ATOM 618 O O . ALA A 1 85 ? -12.766 7.888 18.054 1.00 94.81 85 ALA A O 1
ATOM 619 N N . GLY A 1 86 ? -13.876 7.919 16.112 1.00 95.94 86 GLY A N 1
ATOM 620 C CA . GLY A 1 86 ? -12.720 8.277 15.284 1.00 95.94 86 GLY A CA 1
ATOM 621 C C . GLY A 1 86 ? -11.735 7.126 15.048 1.00 95.94 86 GLY A C 1
ATOM 622 O O . GLY A 1 86 ? -10.561 7.372 14.762 1.00 95.94 86 GLY A O 1
ATOM 623 N N . ILE A 1 87 ? -12.194 5.877 15.184 1.00 98.12 87 ILE A N 1
ATOM 624 C CA . ILE A 1 87 ? -11.375 4.670 15.015 1.00 98.12 87 ILE A CA 1
ATOM 625 C C . ILE A 1 87 ? -11.594 4.087 13.620 1.00 98.12 87 ILE A C 1
ATOM 627 O O . ILE A 1 87 ? -12.727 3.815 13.231 1.00 98.12 87 ILE A O 1
ATOM 631 N N . ALA A 1 88 ? -10.510 3.862 12.886 1.00 98.31 88 ALA A N 1
ATOM 632 C CA . ALA A 1 88 ? -10.491 3.013 11.706 1.00 98.31 88 ALA A CA 1
ATOM 633 C C . ALA A 1 88 ? -10.431 1.550 12.162 1.00 98.31 88 ALA A C 1
ATOM 635 O O . ALA A 1 88 ? -9.458 1.131 12.792 1.00 98.31 88 ALA A O 1
ATOM 636 N N . LEU A 1 89 ? -11.488 0.796 11.867 1.00 98.31 89 LEU A N 1
ATOM 637 C CA . LEU A 1 89 ? -11.544 -0.652 12.071 1.00 98.31 89 LEU A CA 1
ATOM 638 C C . LEU A 1 89 ? -10.959 -1.390 10.858 1.00 98.31 89 LEU A C 1
ATOM 640 O O . LEU A 1 89 ? -10.837 -0.782 9.790 1.00 98.31 89 LEU A O 1
ATOM 644 N N . PRO A 1 90 ? -10.637 -2.692 10.978 1.00 98.06 90 PRO A N 1
ATOM 645 C CA . PRO A 1 90 ? -10.115 -3.453 9.848 1.00 98.06 90 PRO A CA 1
ATOM 646 C C . PRO A 1 90 ? -11.067 -3.477 8.638 1.00 98.06 90 PRO A C 1
ATOM 648 O O . PRO A 1 90 ? -10.662 -3.299 7.489 1.00 98.06 90 PRO A O 1
ATOM 651 N N . ASN A 1 91 ? -12.363 -3.597 8.928 1.00 98.19 91 ASN A N 1
ATOM 652 C CA . ASN A 1 91 ? -13.432 -3.552 7.942 1.00 98.19 91 ASN A CA 1
ATOM 653 C C . ASN A 1 91 ? -14.247 -2.267 8.115 1.00 98.19 91 ASN A C 1
ATOM 655 O O . ASN A 1 91 ? -14.417 -1.771 9.230 1.00 98.19 91 ASN A O 1
ATOM 659 N N . ASN A 1 92 ? -14.781 -1.761 7.009 1.00 97.31 92 ASN A N 1
ATOM 660 C CA . ASN A 1 92 ? -15.750 -0.679 6.984 1.00 97.31 92 ASN A CA 1
ATOM 661 C C . ASN A 1 92 ? -16.977 -1.071 7.843 1.00 97.31 92 ASN A C 1
ATOM 663 O O . ASN A 1 92 ? -17.542 -2.146 7.621 1.00 97.31 92 ASN A O 1
ATOM 667 N N . PRO A 1 93 ? -17.385 -0.241 8.822 1.00 95.81 93 PRO A N 1
ATOM 668 C CA . PRO A 1 93 ? -18.482 -0.563 9.736 1.00 95.81 93 PRO A CA 1
ATOM 669 C C . PRO A 1 93 ? -19.855 -0.648 9.053 1.00 95.81 93 PRO A C 1
ATOM 671 O O . PRO A 1 93 ? -20.730 -1.343 9.564 1.00 95.81 93 PRO A O 1
ATOM 674 N N . ASP A 1 94 ? -20.038 0.014 7.910 1.00 95.44 94 ASP A N 1
ATOM 675 C CA . ASP A 1 94 ? -21.315 0.077 7.196 1.00 95.44 94 ASP A CA 1
ATOM 676 C C . ASP A 1 94 ? -21.480 -1.081 6.202 1.00 95.44 94 ASP A C 1
ATOM 678 O O . ASP A 1 94 ? -22.578 -1.601 6.017 1.00 95.44 94 ASP A O 1
ATOM 682 N N . THR A 1 95 ? -20.391 -1.498 5.548 1.00 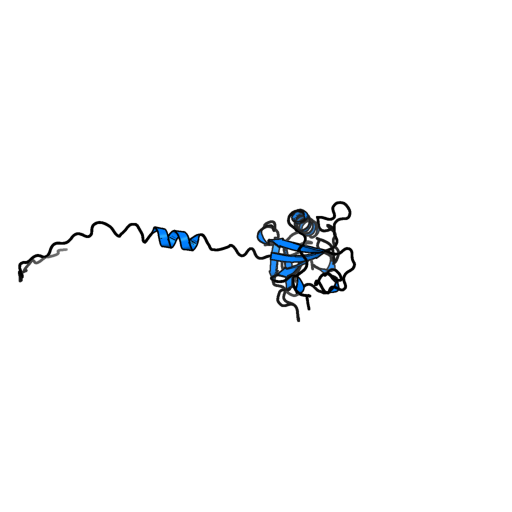96.50 95 THR A N 1
ATOM 683 C CA . THR A 1 95 ? -20.423 -2.507 4.471 1.00 96.50 95 THR A CA 1
ATOM 684 C C . THR A 1 95 ? -19.782 -3.839 4.854 1.00 96.50 95 THR A C 1
ATOM 686 O O . THR A 1 95 ? -19.940 -4.826 4.138 1.00 96.50 95 THR A O 1
ATOM 689 N N . GLY A 1 96 ? -19.007 -3.879 5.940 1.00 96.00 96 GLY A N 1
ATOM 690 C CA . GLY A 1 96 ? -18.206 -5.037 6.335 1.00 96.00 96 GLY A CA 1
ATOM 691 C C . GLY A 1 96 ? -17.010 -5.327 5.421 1.00 96.00 96 GLY A C 1
ATOM 692 O O . GLY A 1 96 ? -16.310 -6.313 5.650 1.00 96.00 96 GLY A O 1
ATOM 693 N N . THR A 1 97 ? -16.745 -4.497 4.406 1.00 96.94 97 THR A N 1
ATOM 694 C CA . THR A 1 97 ? -15.638 -4.706 3.459 1.00 96.94 97 THR A CA 1
ATOM 695 C C . THR A 1 97 ? -14.299 -4.270 4.059 1.00 96.94 97 THR A C 1
ATOM 697 O O . THR A 1 97 ? -14.267 -3.230 4.718 1.00 96.94 97 THR A O 1
ATOM 700 N N . PRO A 1 98 ? -13.185 -4.977 3.805 1.00 98.06 98 PRO A N 1
ATOM 701 C CA . PRO A 1 98 ? -11.849 -4.531 4.206 1.00 98.06 98 PRO A CA 1
ATOM 702 C C . PRO A 1 98 ? -11.538 -3.109 3.731 1.00 98.06 98 PRO A C 1
ATOM 704 O O . PRO A 1 98 ? -11.933 -2.718 2.631 1.00 98.06 98 PRO A O 1
ATOM 707 N N . GLN A 1 99 ? -10.817 -2.343 4.548 1.00 97.75 99 GLN A N 1
ATOM 708 C CA . GLN A 1 99 ? -10.451 -0.956 4.246 1.00 97.75 99 GLN A CA 1
ATOM 709 C C . GLN A 1 99 ? -8.999 -0.652 4.622 1.00 97.75 99 GLN A C 1
ATOM 711 O O . GLN A 1 99 ? -8.438 -1.298 5.507 1.00 97.75 99 GLN A O 1
ATOM 716 N N . GLY A 1 100 ? -8.381 0.329 3.960 1.00 98.19 100 GLY A N 1
ATOM 717 C CA . GLY A 1 100 ? -6.987 0.706 4.199 1.00 98.19 100 GLY A CA 1
ATOM 718 C C . GLY A 1 100 ? -6.179 0.955 2.926 1.00 98.19 100 GLY A C 1
ATOM 719 O O . GLY A 1 100 ? -6.704 1.314 1.875 1.00 98.19 100 GLY A O 1
ATOM 720 N N . THR A 1 101 ? -4.864 0.789 3.025 1.00 98.31 101 THR A N 1
ATOM 721 C CA . THR A 1 101 ? -3.923 1.090 1.941 1.00 98.31 101 THR A CA 1
ATOM 722 C C . THR A 1 101 ? -3.891 -0.060 0.929 1.00 98.31 101 THR A C 1
ATOM 724 O O . THR A 1 101 ? -3.358 -1.123 1.234 1.00 98.31 101 THR A O 1
ATOM 727 N N . SER A 1 102 ? -4.428 0.145 -0.280 1.00 97.88 102 SER A N 1
ATOM 728 C CA . SER A 1 102 ? -4.442 -0.872 -1.350 1.00 97.88 102 SER A CA 1
ATOM 729 C C . SER A 1 102 ? -3.063 -1.433 -1.704 1.00 97.88 102 SER A C 1
ATOM 731 O O . SER A 1 102 ? -2.106 -0.694 -1.930 1.00 97.88 102 SER A O 1
ATOM 733 N N . VAL A 1 103 ? -2.982 -2.744 -1.838 1.00 98.38 103 VAL A N 1
ATOM 734 C CA . VAL A 1 103 ? -1.821 -3.487 -2.327 1.00 98.38 103 VAL A CA 1
ATOM 735 C C . VAL A 1 103 ? -2.319 -4.630 -3.209 1.00 98.38 103 VAL A C 1
ATOM 737 O O . VAL A 1 103 ? -3.517 -4.916 -3.253 1.00 98.38 103 VAL A O 1
ATOM 740 N N . VAL A 1 104 ? -1.412 -5.301 -3.906 1.00 97.81 104 VAL A N 1
ATOM 741 C CA . VAL A 1 104 ? -1.702 -6.615 -4.492 1.00 97.81 104 VAL A CA 1
ATOM 742 C C . VAL A 1 104 ? -0.812 -7.660 -3.850 1.00 97.81 104 VAL A C 1
ATOM 744 O O . VAL A 1 104 ? 0.343 -7.386 -3.516 1.00 97.81 104 VAL A O 1
ATOM 747 N N . THR A 1 105 ? -1.358 -8.849 -3.653 1.00 95.38 105 THR A N 1
ATOM 748 C CA . THR A 1 105 ? -0.601 -10.032 -3.256 1.00 95.38 105 THR A CA 1
ATOM 749 C C . THR A 1 105 ? -0.215 -10.821 -4.513 1.00 95.38 105 THR A C 1
ATOM 751 O O . THR A 1 105 ? -0.799 -10.643 -5.579 1.00 95.38 105 THR A O 1
ATOM 754 N N . ALA A 1 106 ? 0.796 -11.682 -4.415 1.00 87.19 106 ALA A N 1
ATOM 755 C CA . ALA A 1 106 ? 1.252 -12.598 -5.471 1.00 87.19 106 ALA A CA 1
ATOM 756 C C . ALA A 1 106 ? 1.988 -11.993 -6.684 1.00 87.19 106 ALA A C 1
ATOM 758 O O . ALA A 1 106 ? 3.077 -12.472 -6.987 1.00 87.19 106 ALA A O 1
ATOM 759 N N . ASN A 1 107 ? 1.439 -10.998 -7.393 1.00 92.31 107 ASN A N 1
ATOM 760 C CA . ASN A 1 107 ? 2.039 -10.513 -8.644 1.00 92.31 107 ASN A CA 1
ATOM 761 C C . ASN A 1 107 ? 1.948 -8.982 -8.806 1.00 92.31 107 ASN A C 1
ATOM 763 O O . ASN A 1 107 ? 0.841 -8.444 -8.889 1.00 92.31 107 ASN A O 1
ATOM 767 N N . PRO A 1 108 ? 3.077 -8.260 -8.955 1.00 95.81 108 PRO A N 1
ATOM 768 C CA . PRO A 1 108 ? 3.058 -6.812 -9.154 1.00 95.81 108 PRO A CA 1
ATOM 769 C C . PRO A 1 108 ? 2.402 -6.382 -10.475 1.00 95.81 108 PRO A C 1
ATOM 771 O O . PRO A 1 108 ? 1.934 -5.250 -10.583 1.00 95.81 108 PRO A O 1
ATOM 774 N N . CYS A 1 109 ? 2.314 -7.260 -11.480 1.00 95.44 109 CYS A N 1
ATOM 775 C CA . CYS A 1 109 ? 1.610 -6.955 -12.726 1.00 95.44 109 CYS A CA 1
ATOM 776 C C . CYS A 1 109 ? 0.094 -6.795 -12.555 1.00 95.44 109 CYS A C 1
ATOM 778 O O . CYS A 1 109 ? -0.545 -6.234 -13.443 1.00 95.44 109 CYS A O 1
ATOM 780 N N . GLU A 1 110 ? -0.483 -7.233 -11.434 1.00 95.06 110 GLU A N 1
ATOM 781 C CA . GLU A 1 110 ? -1.903 -7.031 -11.122 1.00 95.06 110 GLU A CA 1
ATOM 782 C C . GLU A 1 110 ? -2.201 -5.642 -10.548 1.00 95.06 110 GLU A C 1
ATOM 784 O O . GLU A 1 110 ? -3.364 -5.283 -10.350 1.00 95.06 110 GLU A O 1
ATOM 789 N N . LEU A 1 111 ? -1.163 -4.836 -10.303 1.00 95.69 111 LEU A N 1
ATOM 790 C CA . LEU A 1 111 ? -1.340 -3.431 -9.975 1.00 95.69 111 LEU A CA 1
ATOM 791 C C . LEU A 1 111 ? -2.073 -2.705 -11.114 1.00 95.69 111 LEU A C 1
ATOM 793 O O . LEU A 1 111 ? -1.745 -2.909 -12.288 1.00 95.69 111 LEU A O 1
ATOM 797 N N . PRO A 1 112 ? -3.008 -1.789 -10.796 1.00 94.25 112 PRO A N 1
ATOM 798 C CA . PRO A 1 112 ? -3.641 -0.957 -11.808 1.00 94.25 112 PRO A CA 1
ATOM 799 C C . PRO A 1 112 ? -2.600 -0.209 -12.644 1.00 94.25 112 PRO A C 1
ATOM 801 O O . PRO A 1 112 ? -1.653 0.363 -12.092 1.00 94.25 112 PRO A O 1
ATOM 804 N N . ALA A 1 113 ? -2.805 -0.147 -13.963 1.00 94.56 113 ALA A N 1
ATOM 805 C CA . ALA A 1 113 ? -1.825 0.401 -14.903 1.00 94.56 113 ALA A CA 1
ATOM 806 C C . ALA A 1 113 ? -1.334 1.814 -14.537 1.00 94.56 113 ALA A C 1
ATOM 808 O O . ALA A 1 113 ? -0.149 2.098 -14.681 1.00 94.56 113 ALA A O 1
ATOM 809 N N . PHE A 1 114 ? -2.201 2.673 -13.991 1.00 93.94 114 PHE A N 1
ATOM 810 C CA . PHE A 1 114 ? -1.847 4.044 -13.593 1.00 93.94 114 PHE A CA 1
ATOM 811 C C . PHE A 1 114 ? -0.927 4.129 -12.363 1.00 93.94 114 PHE A C 1
ATOM 813 O O . PHE A 1 114 ? -0.387 5.195 -12.069 1.00 93.94 114 PHE A O 1
ATOM 820 N N . THR A 1 115 ? -0.770 3.028 -11.626 1.00 95.25 115 THR A N 1
ATOM 821 C CA . THR A 1 115 ? 0.162 2.910 -10.494 1.00 95.25 115 THR A CA 1
ATOM 822 C C . THR A 1 115 ? 1.477 2.235 -10.893 1.00 95.25 115 THR A C 1
ATOM 824 O O . THR A 1 115 ? 2.455 2.328 -10.158 1.00 95.25 115 THR A O 1
ATOM 827 N N . ARG A 1 116 ? 1.529 1.595 -12.069 1.00 95.75 116 ARG A N 1
ATOM 828 C CA . ARG A 1 116 ? 2.744 0.990 -12.627 1.00 95.75 116 ARG A CA 1
ATOM 829 C C . ARG A 1 116 ? 3.557 2.041 -13.411 1.00 95.75 116 ARG A C 1
ATOM 831 O O . ARG A 1 116 ? 2.951 2.897 -14.063 1.00 95.75 116 ARG A O 1
ATOM 838 N N . PRO A 1 117 ? 4.901 1.978 -13.404 1.00 95.06 117 PRO A N 1
ATOM 839 C CA . PRO A 1 117 ? 5.742 2.822 -14.253 1.00 95.06 117 PRO A CA 1
ATOM 840 C C . PRO A 1 117 ? 5.450 2.604 -15.745 1.00 95.06 117 PRO A C 1
ATOM 842 O O . PRO A 1 117 ? 5.125 1.492 -16.168 1.00 95.06 117 PRO A O 1
ATOM 845 N N . ALA A 1 118 ? 5.600 3.647 -16.560 1.00 91.94 118 ALA A N 1
ATOM 846 C CA . ALA A 1 118 ? 5.562 3.503 -18.013 1.00 91.94 118 ALA A CA 1
ATOM 847 C C . ALA A 1 118 ? 6.850 2.840 -18.539 1.00 91.94 118 ALA A C 1
ATOM 849 O O . ALA A 1 118 ? 7.957 3.218 -18.156 1.00 91.94 118 ALA A O 1
ATOM 850 N N . GLY A 1 119 ? 6.709 1.880 -19.459 1.00 86.56 119 GLY A N 1
ATOM 851 C CA . GLY A 1 119 ? 7.840 1.177 -20.080 1.00 86.56 119 GLY A CA 1
ATOM 852 C C . GLY A 1 119 ? 8.439 0.054 -19.224 1.00 86.56 119 GLY A C 1
ATOM 853 O O . GLY A 1 119 ? 7.805 -0.431 -18.291 1.00 86.56 119 GLY A O 1
ATOM 854 N N . ASN A 1 120 ? 9.646 -0.399 -19.588 1.00 87.75 120 ASN A N 1
ATOM 855 C CA . ASN A 1 120 ? 10.410 -1.453 -18.898 1.00 87.75 120 ASN A CA 1
ATOM 856 C C . ASN A 1 120 ? 9.571 -2.686 -18.526 1.00 87.75 120 ASN A C 1
ATOM 858 O O . ASN A 1 120 ? 9.622 -3.140 -17.395 1.00 87.75 120 ASN A O 1
ATOM 862 N N . ASN A 1 121 ? 8.748 -3.204 -19.439 1.00 94.88 121 ASN A N 1
ATOM 863 C CA . ASN A 1 121 ? 7.845 -4.337 -19.189 1.00 94.88 121 ASN A CA 1
ATOM 864 C C . ASN A 1 121 ? 6.779 -4.133 -18.093 1.00 94.88 121 ASN A C 1
ATOM 866 O O . ASN A 1 121 ? 5.922 -4.989 -17.930 1.00 94.88 121 ASN A O 1
ATOM 870 N N . TRP A 1 122 ? 6.722 -3.002 -17.394 1.00 95.12 122 TRP A N 1
ATOM 871 C CA . TRP A 1 122 ? 5.617 -2.723 -16.474 1.00 95.12 122 TRP A CA 1
ATOM 872 C C . TRP A 1 122 ? 4.297 -2.458 -17.195 1.00 95.12 122 TRP A C 1
ATOM 874 O O . TRP A 1 122 ? 3.233 -2.609 -16.596 1.00 95.12 122 TRP A O 1
ATOM 884 N N . ASN A 1 123 ? 4.366 -2.040 -18.465 1.00 93.19 123 ASN A N 1
ATOM 885 C CA . ASN A 1 123 ? 3.214 -1.671 -19.292 1.00 93.19 123 ASN A CA 1
ATOM 886 C C . ASN A 1 123 ? 2.228 -0.744 -18.544 1.00 93.19 123 ASN A C 1
ATOM 888 O O . ASN A 1 123 ? 1.006 -0.877 -18.621 1.00 93.19 123 ASN A O 1
ATOM 892 N N . GLY A 1 124 ? 2.765 0.142 -17.703 1.00 94.06 124 GLY A N 1
ATOM 893 C CA . GLY A 1 124 ? 1.988 1.096 -16.932 1.00 94.06 124 GLY A CA 1
ATOM 894 C C . GLY A 1 124 ? 1.643 2.344 -17.730 1.00 94.06 124 GLY A C 1
ATOM 895 O O . GLY A 1 124 ? 2.290 2.687 -18.718 1.00 94.06 124 GLY A O 1
ATOM 896 N N . THR A 1 125 ? 0.628 3.050 -17.251 1.00 94.44 125 THR A N 1
ATOM 897 C CA . THR A 1 125 ? 0.258 4.402 -17.690 1.00 94.44 125 THR A CA 1
ATOM 898 C C . THR A 1 125 ? 0.618 5.454 -16.641 1.00 94.44 125 THR A C 1
ATOM 900 O O . THR A 1 125 ? 0.295 6.632 -16.797 1.00 94.44 125 THR A O 1
ATOM 903 N N . GLY A 1 126 ? 1.270 5.034 -15.552 1.00 89.31 126 GLY A N 1
ATOM 904 C CA . GLY A 1 126 ? 1.793 5.919 -14.531 1.00 89.31 126 GLY A CA 1
ATOM 905 C C . GLY A 1 126 ? 2.885 6.848 -15.066 1.00 89.31 126 GLY A C 1
ATOM 906 O O . GLY A 1 126 ? 3.495 6.607 -16.108 1.00 89.31 126 GLY A O 1
ATOM 907 N N . ASN A 1 127 ? 3.137 7.942 -14.346 1.00 84.19 127 ASN A N 1
ATOM 908 C CA . ASN A 1 127 ? 4.197 8.874 -14.723 1.00 84.19 127 ASN A CA 1
ATOM 909 C C . ASN A 1 127 ? 5.599 8.252 -14.535 1.00 84.19 127 ASN A C 1
ATOM 911 O O . ASN A 1 127 ? 5.759 7.227 -13.875 1.00 84.19 127 ASN A O 1
ATOM 915 N N . ALA A 1 128 ? 6.627 8.903 -15.086 1.00 76.75 128 ALA A N 1
ATOM 916 C CA . ALA A 1 128 ? 8.019 8.449 -14.977 1.00 76.75 128 ALA A CA 1
ATOM 917 C C . ALA A 1 128 ? 8.578 8.455 -13.536 1.00 76.75 128 ALA A C 1
ATOM 919 O O . ALA A 1 128 ? 9.635 7.888 -13.290 1.00 76.75 128 ALA A O 1
ATOM 920 N N . ASN A 1 129 ? 7.868 9.071 -12.584 1.00 88.00 129 ASN A N 1
ATOM 921 C CA . ASN A 1 129 ? 8.261 9.187 -11.179 1.00 88.00 129 ASN A CA 1
ATOM 922 C C . ASN A 1 129 ? 7.468 8.206 -10.301 1.00 88.00 129 ASN A C 1
ATOM 924 O O . ASN A 1 129 ? 7.059 8.546 -9.188 1.00 88.00 129 ASN A O 1
ATOM 928 N N . LEU A 1 130 ? 7.203 7.008 -10.815 1.00 95.25 130 LEU A N 1
ATOM 929 C CA . LEU A 1 130 ? 6.619 5.902 -10.069 1.00 95.25 130 LEU A CA 1
ATOM 930 C C . LEU A 1 130 ? 7.579 4.727 -10.077 1.00 95.25 130 LEU A C 1
ATOM 932 O O . LEU A 1 130 ? 8.218 4.454 -11.087 1.00 95.25 130 LEU A O 1
ATOM 936 N N . ASN A 1 131 ? 7.606 4.015 -8.956 1.00 97.44 131 ASN A N 1
ATOM 937 C CA . ASN A 1 131 ? 8.223 2.706 -8.827 1.00 97.44 131 ASN A CA 1
ATOM 938 C C . ASN A 1 131 ? 7.155 1.714 -8.363 1.00 97.44 131 ASN A C 1
ATOM 940 O O . ASN A 1 131 ? 6.214 2.080 -7.649 1.00 97.44 131 ASN A O 1
ATOM 944 N N . VAL A 1 132 ? 7.324 0.450 -8.740 1.00 98.12 132 VAL A N 1
ATOM 945 C CA . VAL A 1 132 ? 6.668 -0.640 -8.022 1.00 98.12 132 VAL A CA 1
ATOM 946 C C . VAL A 1 132 ? 7.533 -0.973 -6.819 1.00 98.12 132 VAL A C 1
ATOM 948 O O . VAL A 1 132 ? 8.740 -1.160 -6.948 1.00 98.12 132 VAL A O 1
ATOM 951 N N . TRP A 1 133 ? 6.909 -1.016 -5.651 1.00 98.62 133 TRP A N 1
ATOM 952 C CA . TRP A 1 133 ? 7.557 -1.374 -4.402 1.00 98.62 133 TRP A CA 1
ATOM 953 C C . TRP A 1 133 ? 7.054 -2.727 -3.937 1.00 98.62 133 TRP A C 1
ATOM 955 O O . TRP A 1 133 ? 5.871 -3.032 -4.099 1.00 98.62 133 TRP A O 1
ATOM 965 N N . VAL A 1 134 ? 7.944 -3.492 -3.321 1.00 98.50 134 VAL A N 1
ATOM 966 C CA . VAL A 1 134 ? 7.664 -4.780 -2.698 1.00 98.50 134 VAL A CA 1
ATOM 967 C C . VAL A 1 134 ? 8.027 -4.725 -1.222 1.00 98.50 134 VAL A C 1
ATOM 969 O O . VAL A 1 134 ? 9.008 -4.094 -0.826 1.00 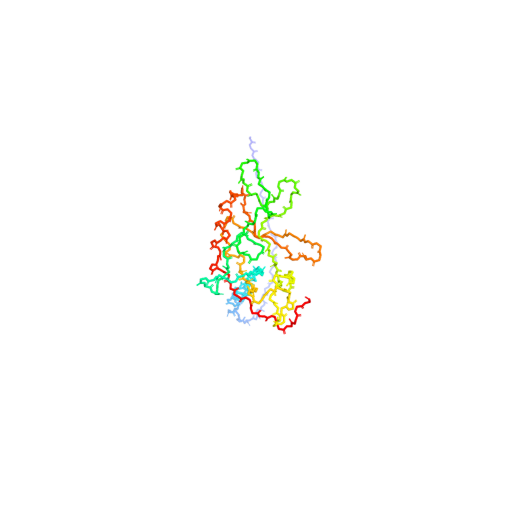98.50 134 VAL A O 1
ATOM 972 N N . MET A 1 135 ? 7.233 -5.395 -0.400 1.00 98.12 135 MET A N 1
ATOM 973 C CA . MET A 1 135 ? 7.537 -5.637 1.003 1.00 98.12 135 MET A CA 1
ATOM 974 C C . MET A 1 135 ? 7.083 -7.049 1.370 1.00 98.12 135 MET A C 1
ATOM 976 O O . MET A 1 135 ? 6.061 -7.533 0.886 1.00 98.12 135 MET A O 1
ATOM 980 N N . ASP A 1 136 ? 7.834 -7.715 2.239 1.00 96.88 136 ASP A N 1
ATOM 981 C CA . ASP A 1 136 ? 7.364 -8.924 2.910 1.00 96.88 136 ASP A CA 1
ATOM 982 C C . ASP A 1 136 ? 6.310 -8.550 3.957 1.00 96.88 136 ASP A C 1
ATOM 984 O O . ASP A 1 136 ? 6.572 -7.728 4.837 1.00 96.88 136 ASP A O 1
ATOM 988 N N . GLN A 1 137 ? 5.123 -9.157 3.897 1.00 96.06 137 GLN A N 1
ATOM 989 C CA . GLN A 1 137 ? 4.054 -8.859 4.850 1.00 96.06 137 GLN A CA 1
ATOM 990 C C . GLN A 1 137 ? 4.455 -9.102 6.315 1.00 96.06 137 GLN A C 1
ATOM 992 O O . GLN A 1 137 ? 3.880 -8.484 7.206 1.00 96.06 137 GLN A O 1
ATOM 997 N N . ASN A 1 138 ? 5.443 -9.966 6.578 1.00 95.56 138 ASN A N 1
ATOM 998 C CA . ASN A 1 138 ? 5.940 -10.224 7.931 1.00 95.56 138 ASN A CA 1
ATOM 999 C C . ASN A 1 138 ? 6.678 -9.017 8.538 1.00 95.56 138 ASN A C 1
ATOM 1001 O O . ASN A 1 138 ? 6.877 -8.975 9.749 1.00 95.56 138 ASN A O 1
ATOM 1005 N N . ASN A 1 139 ? 7.044 -8.025 7.720 1.00 97.00 139 ASN A N 1
ATOM 1006 C CA . ASN A 1 139 ? 7.621 -6.762 8.178 1.00 97.00 139 ASN A CA 1
ATOM 1007 C C . ASN A 1 139 ? 6.558 -5.746 8.631 1.00 97.00 139 ASN A C 1
ATOM 1009 O O . ASN A 1 139 ? 6.907 -4.643 9.060 1.00 97.00 139 ASN A O 1
ATOM 1013 N N . LEU A 1 140 ? 5.264 -6.079 8.542 1.00 97.81 140 LEU A N 1
ATOM 1014 C CA . LEU A 1 140 ? 4.216 -5.241 9.112 1.00 97.81 140 LEU A CA 1
ATOM 1015 C C . LEU A 1 140 ? 4.305 -5.240 10.648 1.00 97.81 140 LEU A C 1
ATOM 1017 O O . LEU A 1 140 ? 4.451 -6.299 11.263 1.00 97.81 140 LEU A O 1
ATOM 1021 N N . PRO A 1 141 ? 4.162 -4.075 11.304 1.00 97.69 141 PRO A N 1
ATOM 1022 C CA . PRO A 1 141 ? 3.989 -4.040 12.750 1.00 97.69 141 PRO A CA 1
ATOM 1023 C C . PRO A 1 141 ? 2.697 -4.775 13.130 1.00 97.69 141 PRO A C 1
ATOM 1025 O O . PRO A 1 141 ? 1.711 -4.705 12.403 1.00 97.69 141 PRO A O 1
ATOM 1028 N N . GLY A 1 142 ? 2.652 -5.406 14.308 1.00 97.69 142 GLY A N 1
ATOM 1029 C CA . GLY A 1 142 ? 1.486 -6.192 14.755 1.00 97.69 142 GLY A CA 1
ATOM 1030 C C . GLY A 1 142 ? 0.176 -5.403 14.936 1.00 97.69 142 GLY A C 1
ATOM 1031 O O . GLY A 1 142 ? -0.866 -5.991 15.209 1.00 97.69 142 GLY A O 1
ATOM 1032 N N . THR A 1 143 ? 0.211 -4.076 14.795 1.00 98.31 143 THR A N 1
ATOM 1033 C CA . THR A 1 143 ? -0.972 -3.202 14.734 1.00 98.31 143 THR A CA 1
ATOM 1034 C C . THR A 1 143 ? -1.585 -3.110 13.334 1.00 98.31 143 THR A C 1
ATOM 1036 O O . THR A 1 143 ? -2.661 -2.527 13.180 1.00 98.31 143 THR A O 1
ATOM 1039 N N . LEU A 1 144 ? -0.920 -3.676 12.326 1.00 98.75 144 LEU A N 1
ATOM 1040 C CA . LEU A 1 144 ? -1.350 -3.756 10.938 1.00 98.75 144 LEU A CA 1
ATOM 1041 C C . LEU A 1 144 ? -1.469 -5.214 10.493 1.00 98.75 144 LEU A C 1
ATOM 1043 O O . LEU A 1 144 ? -0.845 -6.113 11.051 1.00 98.75 144 LEU A O 1
ATOM 1047 N N . GLN A 1 145 ? -2.265 -5.439 9.458 1.00 98.19 145 GLN A N 1
ATOM 1048 C CA . GLN A 1 145 ? -2.413 -6.739 8.810 1.00 98.19 145 GLN A CA 1
ATOM 1049 C C . GLN A 1 145 ? -2.732 -6.558 7.327 1.00 98.19 145 GLN A C 1
ATOM 1051 O O . GLN A 1 145 ? -3.313 -5.548 6.929 1.00 98.19 145 GLN A O 1
ATOM 1056 N N . VAL A 1 146 ? -2.394 -7.556 6.512 1.00 98.31 146 VAL A N 1
ATOM 1057 C CA . VAL A 1 146 ? -2.893 -7.653 5.136 1.00 98.31 146 VAL A CA 1
ATOM 1058 C C . VAL A 1 146 ? -4.248 -8.346 5.166 1.00 98.31 146 VAL A C 1
ATOM 1060 O O . VAL A 1 146 ? -4.387 -9.422 5.744 1.00 98.31 146 VAL A O 1
ATOM 1063 N N . GLN A 1 147 ? -5.247 -7.747 4.526 1.00 97.81 147 GLN A N 1
ATOM 1064 C CA . GLN A 1 147 ? -6.555 -8.361 4.334 1.00 97.81 147 GLN A CA 1
ATOM 1065 C C . GLN A 1 147 ? -6.858 -8.503 2.851 1.00 97.81 147 GLN A C 1
ATOM 1067 O O . GLN A 1 147 ? -6.755 -7.534 2.099 1.00 97.81 147 GLN A O 1
ATOM 1072 N N . ALA A 1 148 ? -7.264 -9.705 2.440 1.00 97.56 148 ALA A N 1
ATOM 1073 C CA . ALA A 1 148 ? -7.771 -9.934 1.095 1.00 97.56 148 ALA A CA 1
ATOM 1074 C C . ALA A 1 148 ? -9.016 -9.070 0.864 1.00 97.56 148 ALA A C 1
ATOM 1076 O O . ALA A 1 148 ? -9.964 -9.124 1.644 1.00 97.56 148 ALA A O 1
ATOM 1077 N N . ALA A 1 149 ? -9.007 -8.288 -0.209 1.00 97.19 149 ALA A N 1
ATOM 1078 C CA . ALA A 1 149 ? -10.066 -7.354 -0.563 1.00 97.19 149 ALA A CA 1
ATOM 1079 C C . ALA A 1 149 ? -10.388 -7.474 -2.062 1.00 97.19 149 ALA A C 1
ATOM 1081 O O . ALA A 1 149 ? -10.323 -6.471 -2.769 1.00 97.19 149 ALA A O 1
ATOM 1082 N N . PRO A 1 150 ? -10.672 -8.683 -2.582 1.00 95.19 150 PRO A N 1
ATOM 1083 C CA . PRO A 1 150 ? -10.778 -8.909 -4.017 1.00 95.19 150 PRO A CA 1
ATOM 1084 C C . PRO A 1 150 ? -11.815 -7.977 -4.644 1.00 95.19 150 PRO A C 1
ATOM 1086 O O . PRO A 1 150 ? -12.924 -7.818 -4.131 1.00 95.19 150 PRO A O 1
ATOM 1089 N N . VAL A 1 151 ? -11.458 -7.384 -5.779 1.00 91.44 151 VAL A N 1
ATOM 1090 C CA . VAL A 1 151 ? -12.376 -6.586 -6.598 1.00 91.44 151 VAL A CA 1
ATOM 1091 C C . VAL A 1 151 ? -12.524 -7.233 -7.969 1.00 91.44 151 VAL A C 1
ATOM 1093 O O . VAL A 1 151 ? -11.697 -8.048 -8.384 1.00 91.44 151 VAL A O 1
ATOM 1096 N N . ALA A 1 152 ? -13.594 -6.897 -8.689 1.00 89.81 152 ALA A N 1
ATOM 1097 C CA . ALA A 1 152 ? -13.823 -7.435 -10.025 1.00 89.81 152 ALA A CA 1
ATOM 1098 C C . ALA A 1 152 ? -12.608 -7.163 -10.935 1.00 89.81 152 ALA A C 1
ATOM 1100 O O . ALA A 1 152 ? -12.197 -6.017 -11.103 1.00 89.81 152 ALA A O 1
ATOM 1101 N N . GLY A 1 153 ? -12.021 -8.225 -11.496 1.00 86.31 153 GLY A N 1
ATOM 1102 C CA . GLY A 1 153 ? -10.825 -8.136 -12.342 1.00 86.31 153 GLY A CA 1
ATOM 1103 C C . GLY A 1 153 ? -9.486 -8.025 -11.599 1.00 86.31 153 GLY A C 1
ATOM 1104 O O . GLY A 1 153 ? -8.456 -7.969 -12.259 1.00 86.31 153 GLY A O 1
ATOM 1105 N N . SER A 1 154 ? -9.468 -8.031 -10.261 1.00 90.12 154 SER A N 1
ATOM 1106 C CA . SER A 1 154 ? -8.240 -8.054 -9.449 1.00 90.12 154 SER A CA 1
ATOM 1107 C C . SER A 1 154 ? -8.434 -8.962 -8.221 1.00 90.12 154 SER A C 1
ATOM 1109 O O . SER A 1 154 ? -8.750 -8.488 -7.123 1.00 90.12 154 SER A O 1
ATOM 1111 N N . PRO A 1 155 ? -8.318 -10.294 -8.398 1.00 93.69 155 PRO A N 1
ATOM 1112 C CA . PRO A 1 155 ? -8.584 -11.268 -7.338 1.00 93.69 155 PRO A CA 1
ATOM 1113 C C . PRO A 1 155 ? -7.546 -11.226 -6.212 1.00 93.69 155 PRO A C 1
ATOM 1115 O O . PRO A 1 155 ? -7.877 -11.575 -5.082 1.00 93.69 155 PRO A O 1
ATOM 1118 N N . ASN A 1 156 ? -6.326 -10.764 -6.496 1.00 96.25 156 ASN A N 1
ATOM 1119 C CA . ASN A 1 156 ? -5.277 -10.600 -5.494 1.00 96.25 156 ASN A CA 1
ATOM 1120 C C . ASN A 1 156 ? -5.202 -9.170 -4.934 1.00 96.25 156 ASN A C 1
ATOM 1122 O O . ASN A 1 156 ? -4.228 -8.820 -4.265 1.00 96.25 156 ASN A O 1
ATOM 1126 N N . HIS A 1 157 ? -6.216 -8.326 -5.176 1.00 97.44 157 HIS A N 1
ATOM 1127 C CA . HIS A 1 157 ? -6.317 -7.055 -4.465 1.00 97.44 157 HIS A CA 1
ATOM 1128 C C . HIS A 1 157 ? -6.465 -7.311 -2.962 1.00 97.44 157 HIS A C 1
ATOM 1130 O O . HIS A 1 157 ? -7.272 -8.127 -2.506 1.00 97.44 157 HIS A O 1
ATOM 1136 N N . ALA A 1 158 ? -5.679 -6.579 -2.189 1.00 98.25 158 ALA A N 1
ATOM 1137 C CA . ALA A 1 158 ? -5.675 -6.613 -0.744 1.00 98.25 158 ALA A CA 1
ATOM 1138 C C . ALA A 1 158 ? -5.492 -5.196 -0.198 1.00 98.25 158 ALA A C 1
ATOM 1140 O O . ALA A 1 158 ? -5.196 -4.248 -0.926 1.00 98.25 158 ALA A O 1
ATOM 1141 N N . VAL A 1 159 ? -5.663 -5.041 1.106 1.00 98.50 159 VAL A N 1
ATOM 1142 C CA . VAL A 1 159 ? -5.389 -3.787 1.807 1.00 98.50 159 VAL A CA 1
ATOM 1143 C C . VAL A 1 159 ? -4.469 -4.052 2.987 1.00 98.50 159 VAL A C 1
ATOM 1145 O O . VAL A 1 159 ? -4.630 -5.042 3.700 1.00 98.50 159 VAL A O 1
ATOM 1148 N N . ILE A 1 160 ? -3.516 -3.152 3.218 1.00 98.69 160 ILE A N 1
ATOM 1149 C CA . ILE A 1 160 ? -2.889 -3.015 4.531 1.00 98.69 160 ILE A CA 1
ATOM 1150 C C . ILE A 1 160 ? -3.910 -2.294 5.403 1.00 98.69 160 ILE A C 1
ATOM 1152 O O . ILE A 1 160 ? -4.202 -1.115 5.184 1.00 98.69 160 ILE A O 1
ATOM 1156 N N . SER A 1 161 ? -4.466 -3.020 6.362 1.00 98.69 161 SER A N 1
ATOM 1157 C CA . SER A 1 161 ? -5.479 -2.535 7.287 1.00 98.69 161 SER A CA 1
ATOM 1158 C C . SER A 1 161 ? -4.954 -2.495 8.718 1.00 98.69 161 SER A C 1
ATOM 1160 O O . SER A 1 161 ? -3.878 -3.008 9.026 1.00 98.69 161 SER A O 1
ATOM 1162 N N . THR A 1 162 ? -5.740 -1.901 9.610 1.00 98.56 162 THR A N 1
ATOM 1163 C CA . THR A 1 162 ? -5.536 -2.041 11.054 1.00 98.56 162 THR A CA 1
ATOM 1164 C C . THR A 1 162 ? -5.769 -3.489 11.498 1.00 98.56 162 THR A C 1
ATOM 1166 O O . THR A 1 162 ? -6.522 -4.234 10.866 1.00 98.56 162 THR A O 1
ATOM 1169 N N . ALA A 1 163 ? -5.134 -3.896 12.595 1.00 97.12 163 ALA A N 1
ATOM 1170 C CA . ALA A 1 163 ? -5.371 -5.177 13.256 1.00 97.12 163 ALA A CA 1
ATOM 1171 C C . ALA A 1 163 ? -6.218 -5.018 14.532 1.00 97.12 163 ALA A C 1
ATOM 1173 O O . ALA A 1 163 ? -6.251 -3.956 15.158 1.00 97.12 163 ALA A O 1
ATOM 1174 N N . GLY A 1 164 ? -6.894 -6.098 14.939 1.00 93.88 164 GLY A N 1
ATOM 1175 C CA . GLY A 1 164 ? -7.626 -6.172 16.206 1.00 93.88 164 GLY A CA 1
ATOM 1176 C C . GLY A 1 164 ? -8.706 -5.096 16.361 1.00 93.88 164 GLY A C 1
ATOM 1177 O O . GLY A 1 164 ? -9.642 -5.027 15.569 1.00 93.88 164 GLY A O 1
ATOM 1178 N N . VAL A 1 165 ? -8.577 -4.270 17.404 1.00 94.25 165 VAL A N 1
ATOM 1179 C CA . VAL A 1 165 ? -9.566 -3.243 17.791 1.00 94.25 165 VAL A CA 1
ATOM 1180 C C . VAL A 1 165 ? -9.528 -1.971 16.932 1.00 94.25 165 VAL A C 1
ATOM 1182 O O . VAL A 1 165 ? -10.305 -1.049 17.175 1.00 94.25 165 VAL A O 1
ATOM 1185 N N . GLY A 1 166 ? -8.644 -1.907 15.935 1.00 97.25 166 GLY A N 1
ATOM 1186 C CA . GLY A 1 166 ? -8.468 -0.730 15.091 1.00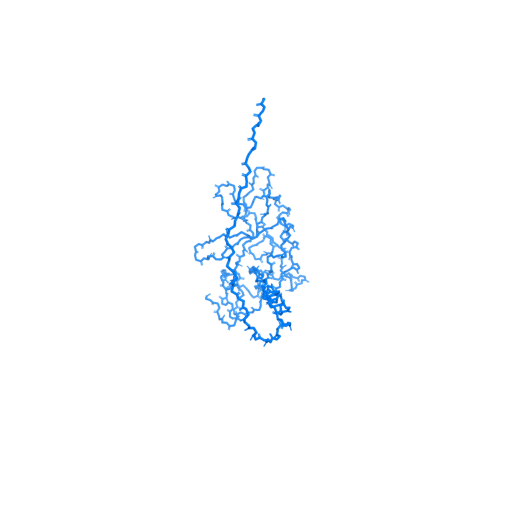 97.25 166 GLY A CA 1
ATOM 1187 C C . GLY A 1 166 ? -7.530 0.324 15.684 1.00 97.25 166 GLY A C 1
ATOM 1188 O O . GLY A 1 166 ? -6.943 0.152 16.752 1.00 97.25 166 GLY A O 1
ATOM 1189 N N . LEU A 1 167 ? -7.372 1.433 14.963 1.00 98.62 167 LEU A N 1
ATOM 1190 C CA . LEU A 1 167 ? -6.519 2.567 15.338 1.00 98.62 167 LEU A CA 1
ATOM 1191 C C . LEU A 1 167 ? -7.240 3.886 15.052 1.00 98.62 167 LEU A C 1
ATOM 1193 O O . LEU A 1 167 ? -8.048 3.964 14.131 1.00 98.62 167 LEU A O 1
ATOM 1197 N N . THR A 1 168 ? -6.914 4.960 15.775 1.00 98.31 168 THR A N 1
ATOM 1198 C CA . THR A 1 168 ? -7.293 6.307 15.314 1.00 98.31 168 THR A CA 1
ATOM 1199 C C . THR A 1 168 ? -6.660 6.574 13.948 1.00 98.31 168 THR A C 1
ATOM 1201 O O . THR A 1 168 ? -5.579 6.058 13.652 1.00 98.31 168 THR A O 1
ATOM 1204 N N . LEU A 1 169 ? -7.284 7.406 13.110 1.00 97.06 169 LEU A N 1
ATOM 1205 C CA . LEU A 1 169 ? -6.737 7.694 11.779 1.00 97.06 169 LEU A CA 1
ATOM 1206 C C . LEU A 1 169 ? -5.282 8.222 11.804 1.00 97.06 169 LEU A C 1
ATOM 1208 O O . LEU A 1 169 ? -4.473 7.738 11.008 1.00 97.06 169 LEU A O 1
ATOM 1212 N N . PRO A 1 170 ? -4.883 9.135 12.716 1.00 98.19 170 PRO A N 1
ATOM 1213 C CA . PRO A 1 170 ? -3.480 9.533 12.844 1.00 98.19 170 PRO A CA 1
ATOM 1214 C C . PRO A 1 170 ? -2.542 8.369 13.193 1.00 98.19 170 PRO A C 1
ATOM 1216 O O . PRO A 1 170 ? -1.479 8.248 12.588 1.00 98.19 170 PRO A O 1
ATOM 1219 N N . ASN A 1 171 ? -2.945 7.478 14.107 1.00 98.56 171 ASN A N 1
ATOM 1220 C CA . ASN A 1 171 ? -2.127 6.326 14.497 1.00 98.56 171 ASN A CA 1
ATOM 1221 C C . ASN A 1 171 ? -2.042 5.284 13.380 1.00 98.56 171 ASN A C 1
ATOM 1223 O O . ASN A 1 171 ? -0.985 4.693 13.184 1.00 98.56 171 ASN A O 1
ATOM 1227 N N . PHE A 1 172 ? -3.119 5.085 12.616 1.00 98.62 172 PHE A N 1
ATOM 1228 C CA . PHE A 1 172 ? -3.097 4.207 11.451 1.00 98.62 172 PHE A CA 1
ATOM 1229 C C . PHE A 1 172 ? -2.129 4.737 10.387 1.00 98.62 172 PHE A C 1
ATOM 1231 O O . PHE A 1 172 ? -1.260 4.008 9.914 1.00 98.62 172 PHE A O 1
ATOM 1238 N N . ARG A 1 173 ? -2.201 6.035 10.073 1.00 98.69 173 ARG A N 1
ATOM 1239 C CA . ARG A 1 173 ? -1.269 6.691 9.143 1.00 98.69 173 ARG A CA 1
ATOM 1240 C C . ARG A 1 173 ? 0.179 6.577 9.603 1.00 98.69 173 ARG A C 1
ATOM 1242 O O . ARG A 1 173 ? 1.035 6.234 8.796 1.00 98.69 173 ARG A O 1
ATOM 1249 N N . ALA A 1 174 ? 0.443 6.826 10.884 1.00 98.62 174 ALA A N 1
ATOM 1250 C CA . ALA A 1 174 ? 1.778 6.696 11.460 1.00 98.62 174 ALA A CA 1
ATOM 1251 C C . ALA A 1 174 ? 2.296 5.249 11.399 1.00 98.62 174 ALA A C 1
ATOM 1253 O O . ALA A 1 174 ? 3.458 5.034 11.063 1.00 98.62 174 ALA A O 1
ATOM 1254 N N . ALA A 1 175 ? 1.437 4.260 11.665 1.00 98.62 175 ALA A N 1
ATOM 1255 C CA . ALA A 1 175 ? 1.794 2.847 11.572 1.00 98.62 175 ALA A CA 1
ATOM 1256 C C . ALA A 1 175 ? 2.088 2.409 10.128 1.00 98.62 175 ALA A C 1
ATOM 1258 O O . ALA A 1 175 ? 3.018 1.646 9.904 1.00 98.62 175 ALA A O 1
ATOM 1259 N N . VAL A 1 176 ? 1.335 2.893 9.134 1.00 98.75 176 VAL A N 1
ATOM 1260 C CA . VAL A 1 176 ? 1.642 2.614 7.719 1.00 98.75 176 VAL A CA 1
ATOM 1261 C C . VAL A 1 176 ? 2.945 3.301 7.314 1.00 98.75 176 VAL A C 1
ATOM 1263 O O . VAL A 1 176 ? 3.806 2.673 6.702 1.00 98.75 176 VAL A O 1
ATOM 1266 N N . ALA A 1 177 ? 3.132 4.564 7.698 1.00 98.69 177 ALA A N 1
ATOM 1267 C CA . ALA A 1 177 ? 4.348 5.319 7.411 1.00 98.69 177 ALA A CA 1
ATOM 1268 C C . ALA A 1 177 ? 5.607 4.680 8.021 1.00 98.69 177 ALA A C 1
ATOM 1270 O O . ALA A 1 177 ? 6.657 4.691 7.386 1.00 98.69 177 ALA A O 1
ATOM 1271 N N . SER A 1 178 ? 5.519 4.074 9.211 1.00 98.56 178 SER A N 1
ATOM 1272 C CA . SER A 1 178 ? 6.674 3.427 9.852 1.00 98.56 178 SER A CA 1
ATOM 1273 C C . SER A 1 178 ? 7.201 2.208 9.085 1.00 98.56 178 SER A C 1
ATOM 1275 O O . SER A 1 178 ? 8.329 1.779 9.324 1.00 98.56 178 SER A O 1
ATOM 1277 N N . THR A 1 179 ? 6.436 1.687 8.120 1.00 98.62 179 THR A N 1
ATOM 1278 C CA . THR A 1 179 ? 6.887 0.612 7.224 1.00 98.62 179 THR A CA 1
ATOM 1279 C C . THR A 1 179 ? 7.822 1.099 6.118 1.00 98.62 179 THR A C 1
ATOM 1281 O O . THR A 1 179 ? 8.381 0.264 5.420 1.00 98.62 179 THR A O 1
ATOM 1284 N N . GLN A 1 180 ? 8.038 2.413 5.948 1.00 98.69 180 GLN A N 1
ATOM 1285 C CA . GLN A 1 180 ? 8.787 2.999 4.822 1.00 98.69 180 GLN A CA 1
ATOM 1286 C C . GLN A 1 180 ? 10.127 2.301 4.545 1.00 98.69 180 GLN A C 1
ATOM 1288 O O . GLN A 1 180 ? 10.429 1.994 3.396 1.00 98.69 180 GLN A O 1
ATOM 1293 N N . ALA A 1 181 ? 10.899 1.997 5.592 1.00 98.31 181 ALA A N 1
ATOM 1294 C CA . ALA A 1 181 ? 12.212 1.362 5.471 1.00 98.31 181 ALA A CA 1
ATOM 1295 C C . ALA A 1 181 ? 12.173 -0.128 5.070 1.00 98.31 181 ALA A C 1
ATOM 1297 O O . ALA A 1 181 ? 13.217 -0.705 4.788 1.00 98.31 181 ALA A O 1
ATOM 1298 N N . GLN A 1 182 ? 10.994 -0.753 5.076 1.00 98.44 182 GLN A N 1
ATOM 1299 C CA . GLN A 1 182 ? 10.792 -2.171 4.758 1.00 98.44 182 GLN A CA 1
ATOM 1300 C C . GLN A 1 182 ? 10.429 -2.401 3.286 1.00 98.44 182 GLN A C 1
ATOM 1302 O O . GLN A 1 182 ? 10.389 -3.546 2.836 1.00 98.44 182 GLN A O 1
ATOM 1307 N N . TRP A 1 183 ? 10.157 -1.327 2.540 1.00 98.56 183 TRP A N 1
ATOM 1308 C CA . TRP A 1 183 ? 9.847 -1.390 1.118 1.00 98.56 183 TRP A CA 1
ATOM 1309 C C . TRP A 1 183 ? 11.125 -1.351 0.285 1.00 98.56 183 TRP A C 1
ATOM 1311 O O . TRP A 1 183 ? 11.963 -0.466 0.451 1.00 98.56 183 TRP A O 1
ATOM 1321 N N . ALA A 1 184 ? 11.236 -2.281 -0.657 1.00 98.38 184 ALA A N 1
ATOM 1322 C CA . ALA A 1 184 ? 12.274 -2.303 -1.676 1.00 98.38 184 ALA A CA 1
ATOM 1323 C C . ALA A 1 184 ? 11.671 -2.001 -3.052 1.00 98.38 184 ALA A C 1
ATOM 1325 O O . ALA A 1 184 ? 10.483 -2.230 -3.281 1.00 98.38 184 ALA A O 1
ATOM 1326 N N . ILE A 1 185 ? 12.483 -1.488 -3.975 1.00 97.94 185 ILE A N 1
ATOM 1327 C CA . ILE A 1 185 ? 12.070 -1.334 -5.373 1.00 97.94 185 ILE A CA 1
ATOM 1328 C C . ILE A 1 185 ? 12.001 -2.727 -6.004 1.00 97.94 185 ILE A C 1
ATOM 1330 O O . ILE A 1 185 ? 12.980 -3.472 -5.970 1.00 97.94 185 ILE A O 1
ATOM 1334 N N . GLU A 1 186 ? 10.858 -3.055 -6.597 1.00 97.62 186 GLU A N 1
ATOM 1335 C CA . GLU A 1 186 ? 10.679 -4.282 -7.367 1.00 97.62 186 GLU A CA 1
ATOM 1336 C C . GLU A 1 186 ? 11.319 -4.104 -8.754 1.00 97.62 186 GLU A C 1
ATOM 1338 O O . GLU A 1 186 ? 11.011 -3.124 -9.451 1.00 97.62 186 GLU A O 1
ATOM 1343 N N . PRO A 1 187 ? 12.220 -5.007 -9.184 1.00 96.62 187 PRO A N 1
ATOM 1344 C CA . PRO A 1 187 ? 12.775 -4.946 -10.526 1.00 96.62 187 PRO A CA 1
ATOM 1345 C C . PRO A 1 187 ? 11.672 -5.118 -11.579 1.00 96.62 187 PRO A C 1
ATOM 1347 O O . PRO A 1 187 ? 10.672 -5.793 -11.334 1.00 96.62 187 PRO A O 1
ATOM 1350 N N . PRO A 1 188 ? 11.839 -4.542 -12.780 1.00 94.88 188 PRO A N 1
ATOM 1351 C CA . PRO A 1 188 ? 10.857 -4.737 -13.827 1.00 94.88 188 PRO A CA 1
ATOM 1352 C C . PRO A 1 188 ? 10.710 -6.217 -14.213 1.00 94.88 188 PRO A C 1
ATOM 1354 O O . PRO A 1 188 ? 11.703 -6.952 -14.222 1.00 94.88 188 PRO A O 1
ATOM 1357 N N . PRO A 1 189 ? 9.491 -6.669 -14.548 1.00 96.00 189 PRO A N 1
ATOM 1358 C CA . PRO A 1 189 ? 9.233 -8.071 -14.825 1.00 96.00 189 PRO A CA 1
ATOM 1359 C C . PRO A 1 189 ? 9.936 -8.518 -16.111 1.00 96.00 189 PRO A C 1
ATOM 1361 O O . PRO A 1 189 ? 10.125 -7.748 -17.058 1.00 96.00 189 PRO A O 1
ATOM 1364 N N . ALA A 1 190 ? 10.299 -9.801 -16.169 1.00 95.62 190 ALA A N 1
ATOM 1365 C CA . ALA A 1 190 ? 10.972 -10.377 -17.336 1.00 95.62 190 ALA A CA 1
ATOM 1366 C C . ALA A 1 190 ? 10.120 -10.284 -18.616 1.00 95.62 190 ALA A C 1
ATOM 1368 O O . ALA A 1 190 ? 10.658 -10.084 -19.703 1.00 95.62 190 ALA A O 1
ATOM 1369 N N . ASN A 1 191 ? 8.796 -10.387 -18.471 1.00 95.62 191 ASN A N 1
ATOM 1370 C CA . ASN A 1 191 ? 7.821 -10.226 -19.545 1.00 95.62 191 ASN A CA 1
ATOM 1371 C C . ASN A 1 191 ? 6.956 -8.997 -19.283 1.00 95.62 191 ASN A C 1
ATOM 1373 O O . ASN A 1 191 ? 6.703 -8.660 -18.127 1.00 95.62 191 ASN A O 1
ATOM 1377 N N . ALA A 1 192 ? 6.472 -8.368 -20.355 1.00 95.56 192 ALA A N 1
ATOM 1378 C CA . ALA A 1 192 ? 5.547 -7.251 -20.239 1.00 95.56 192 ALA A CA 1
ATOM 1379 C C . ALA A 1 192 ? 4.293 -7.650 -19.446 1.00 95.56 192 ALA A C 1
ATOM 1381 O O . ALA A 1 192 ? 3.666 -8.670 -19.744 1.00 95.56 192 ALA A O 1
ATOM 1382 N N . CYS A 1 193 ? 3.927 -6.842 -18.452 1.00 94.62 193 CYS A N 1
ATOM 1383 C CA . CYS A 1 193 ? 2.652 -6.971 -17.773 1.00 94.62 193 CYS A CA 1
ATOM 1384 C C . CYS A 1 193 ? 1.498 -6.790 -18.773 1.00 94.62 193 CYS A C 1
ATOM 1386 O O . CYS A 1 193 ? 1.631 -6.004 -19.721 1.00 94.62 193 CYS A O 1
ATOM 1388 N N . PRO A 1 194 ? 0.363 -7.475 -18.547 1.00 90.81 194 PRO A N 1
ATOM 1389 C CA . PRO A 1 194 ? -0.839 -7.271 -19.341 1.00 90.81 194 PRO A CA 1
ATOM 1390 C C . PRO A 1 194 ? -1.342 -5.825 -19.248 1.00 90.81 194 PRO A C 1
ATOM 1392 O O . PRO A 1 194 ? -1.100 -5.142 -18.214 1.00 90.81 194 PRO A O 1
#

Sequence (194 aa):
MNKPSCLITSPAIRLISISRLRRAALGSTMTTALATLLAALLATTVHAQIYRGMRPDPANANQPQVANTALGLGVRDADVVLTPAGIALPNNPDTGTPQGTSVVTANPCELPAFTRPAGNNWNGTGNANLNVWVMDQNNLPGTLQVQAAPVAGSPNHAVISTAGVGLTLPNFRAAVASTQAQWAIEPPPANACP